Protein AF-M3F708-F1 (afdb_monomer)

Organism: NCBI:txid1193007

InterPro domains:
  IPR011468 Protein of unknown function DUF1574 [PF07611] (1-200)

Radius of gyration: 19.12 Å; Cα contacts (8 Å, |Δi|>4): 219; chains: 1; bounding box: 39×47×55 Å

pLDDT: mean 84.26, std 12.1, range [37.38, 98.06]

Secondary structure (DSSP, 8-state):
-EEE-STTGGGS-HHHHHHH-TT---EE---TT--HHHHHHHHHHHHHTT---S-EEE---GGGGBTT-SHIIIIIITTT--HHHHHHTHHHHHHHHHHHHHHHHHH-TTT----HHHHHHHHT-TTHHHHHHHHHHHHHHHHHTTTPPPPSSTT-----HHHHHHHH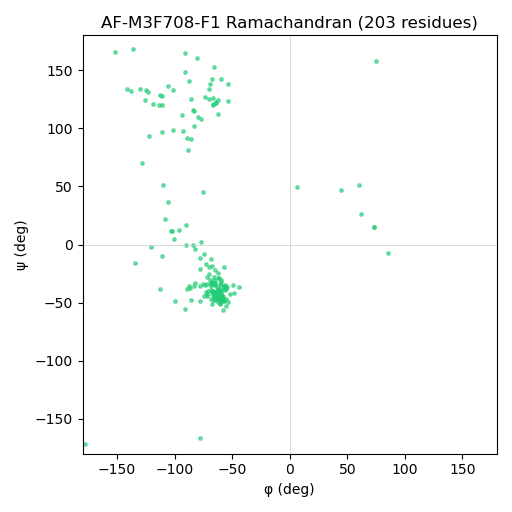HHHHHHHSTT--B-HHHHHHHHHHHHHHHHHHT----

Solvent-accessible surface area (backbone atoms only — not comparable to full-atom values): 11702 Å² total; per-residue (Å²): 60,40,37,36,23,29,55,76,49,35,74,63,44,60,70,60,50,34,73,78,38,70,93,52,67,64,31,34,66,24,40,71,58,50,38,39,59,54,54,38,53,54,52,51,51,36,49,76,70,71,50,80,70,92,40,77,46,75,66,85,55,72,67,47,35,24,55,71,47,64,44,55,62,66,48,35,53,70,72,68,71,54,72,67,62,50,62,76,40,34,76,68,59,29,70,69,50,50,52,52,35,50,44,32,72,76,65,32,46,84,82,52,56,90,46,68,70,56,54,57,50,56,78,66,44,85,56,55,66,58,53,52,49,53,51,52,50,51,54,49,42,28,66,76,46,41,39,37,49,84,49,91,72,61,93,73,77,85,80,54,65,68,58,53,49,52,51,48,53,51,50,48,66,61,54,56,80,62,56,37,82,22,68,52,33,52,51,32,41,50,51,42,52,48,60,55,30,63,72,69,72,51,78,89,127

Foldseek 3Di:
DEEEEALVLLVPALVNVCVVVVVDDYAYQYYHLDFLLLVLQVVVVCVVVVHDDPDYHYDDDLLNFFPPRCRCLPPPLLPRDDPVSCVVCVPLCDDVSSVSSCCCVPPVCVNCVPDVVVVVCVVVPPCPVVVVVVVVVQVVCCVVRNRRGNNPPPPDDDPDPVVVVVVVVVVCVPRPPNGDGHVSRVVSNVVVVVSVCVVVVHDDD

Structure (mmCIF, N/CA/C/O backbone):
data_AF-M3F708-F1
#
_entry.id   AF-M3F708-F1
#
loop_
_atom_site.group_PDB
_atom_site.id
_atom_site.type_symbol
_atom_site.label_atom_id
_atom_site.label_alt_id
_atom_site.label_comp_id
_atom_site.label_asym_id
_atom_site.label_entity_id
_atom_site.label_seq_id
_atom_site.pdbx_PDB_ins_code
_atom_site.Cartn_x
_atom_site.Cartn_y
_atom_site.Cartn_z
_atom_site.occupancy
_atom_site.B_iso_or_equiv
_atom_site.auth_seq_id
_atom_site.auth_comp_id
_atom_site.auth_asym_id
_atom_site.auth_atom_id
_atom_site.pdbx_PDB_model_num
ATOM 1 N N . MET A 1 1 ? -12.207 -5.455 12.591 1.00 92.69 1 MET A N 1
ATOM 2 C CA . MET A 1 1 ? -11.122 -6.135 11.845 1.00 92.69 1 MET A CA 1
ATOM 3 C C . MET A 1 1 ? -10.694 -5.286 10.660 1.00 92.69 1 MET A C 1
ATOM 5 O O . MET A 1 1 ? -11.551 -4.840 9.905 1.00 92.69 1 MET A O 1
ATOM 9 N N . ILE A 1 2 ? -9.390 -5.080 10.482 1.00 94.44 2 ILE A N 1
ATOM 10 C CA . ILE A 1 2 ? -8.818 -4.444 9.288 1.00 94.44 2 ILE A CA 1
ATOM 11 C C . ILE A 1 2 ? -8.007 -5.480 8.513 1.00 94.44 2 ILE A C 1
ATOM 13 O O . ILE A 1 2 ? -7.126 -6.119 9.086 1.00 94.44 2 ILE A O 1
ATOM 17 N N . LEU A 1 3 ? -8.272 -5.617 7.216 1.00 94.44 3 LEU A N 1
ATOM 18 C CA . LEU A 1 3 ? -7.457 -6.407 6.298 1.00 94.44 3 LEU A CA 1
ATOM 19 C C . LEU A 1 3 ? -6.645 -5.476 5.404 1.00 94.44 3 LEU A C 1
ATOM 21 O O . LEU A 1 3 ? -7.167 -4.491 4.883 1.00 94.44 3 LEU A O 1
ATOM 25 N N . MET A 1 4 ? -5.373 -5.797 5.211 1.00 94.19 4 MET A N 1
ATOM 26 C CA . MET A 1 4 ? -4.480 -5.093 4.304 1.00 94.19 4 MET A CA 1
ATOM 27 C C . MET A 1 4 ? -3.631 -6.092 3.536 1.00 94.19 4 MET A C 1
ATOM 29 O O . MET A 1 4 ? -3.005 -6.982 4.107 1.00 94.19 4 MET A O 1
ATOM 33 N N . GLY A 1 5 ? -3.563 -5.912 2.229 1.00 92.00 5 GLY A N 1
ATOM 34 C CA . GLY A 1 5 ? -2.781 -6.769 1.366 1.00 92.00 5 GLY A CA 1
ATOM 35 C C . GLY A 1 5 ? -2.834 -6.329 -0.080 1.00 92.00 5 GLY A C 1
ATOM 36 O O . GLY A 1 5 ? -3.349 -5.261 -0.416 1.00 92.00 5 GLY A O 1
ATOM 37 N N . SER A 1 6 ? -2.273 -7.183 -0.922 1.00 88.75 6 SER A N 1
ATOM 38 C CA . SER A 1 6 ? -2.204 -7.011 -2.361 1.00 88.75 6 SER A CA 1
ATOM 39 C C . SER A 1 6 ? -3.543 -7.352 -3.031 1.00 88.75 6 SER A C 1
ATOM 41 O O . SER A 1 6 ? -4.567 -7.578 -2.382 1.00 88.75 6 SER A O 1
ATOM 43 N N . SER A 1 7 ? -3.531 -7.496 -4.360 1.00 85.00 7 SER A N 1
ATOM 44 C CA . SER A 1 7 ? -4.685 -7.983 -5.119 1.00 85.00 7 SER A CA 1
ATOM 45 C C . SER A 1 7 ? -5.177 -9.363 -4.669 1.00 85.00 7 SER A C 1
ATOM 47 O O . SER A 1 7 ? -6.318 -9.706 -4.951 1.00 85.00 7 SER A O 1
ATOM 49 N N . ARG A 1 8 ? -4.358 -10.161 -3.968 1.00 82.75 8 ARG A N 1
ATOM 50 C CA . ARG A 1 8 ? -4.788 -11.461 -3.425 1.00 82.75 8 ARG A CA 1
ATOM 51 C C . ARG A 1 8 ? -5.803 -11.316 -2.299 1.00 82.75 8 ARG A C 1
ATOM 53 O O . ARG A 1 8 ? -6.713 -12.128 -2.196 1.00 82.75 8 ARG A O 1
ATOM 60 N N . MET A 1 9 ? -5.689 -10.262 -1.498 1.00 87.12 9 MET A N 1
ATOM 61 C CA . MET A 1 9 ? -6.641 -10.006 -0.422 1.00 87.12 9 MET A CA 1
ATOM 62 C C . MET A 1 9 ? -7.963 -9.401 -0.918 1.00 87.12 9 MET A C 1
ATOM 64 O O . MET A 1 9 ? -8.940 -9.389 -0.174 1.00 87.12 9 MET A O 1
ATOM 68 N N . LEU A 1 10 ? -8.031 -8.955 -2.179 1.00 85.38 10 LEU A N 1
ATOM 69 C CA . LEU A 1 10 ? -9.268 -8.457 -2.798 1.00 85.38 10 LEU A CA 1
ATOM 70 C C . LEU A 1 10 ? -10.272 -9.570 -3.129 1.00 85.38 10 LEU A C 1
ATOM 72 O O . LEU A 1 10 ? -11.444 -9.282 -3.347 1.00 85.38 10 LEU A O 1
ATOM 76 N N . TYR A 1 11 ? -9.843 -10.837 -3.157 1.00 81.62 11 TYR A N 1
ATOM 77 C CA . TYR A 1 11 ? -10.769 -11.963 -3.323 1.00 81.62 11 TYR A CA 1
ATOM 78 C C . TYR A 1 11 ? -11.648 -12.192 -2.087 1.00 81.62 11 TYR A C 1
ATOM 80 O O . TYR A 1 11 ? -12.696 -12.817 -2.204 1.00 81.62 11 TYR A O 1
ATOM 88 N N . PHE A 1 12 ? -11.250 -11.676 -0.920 1.00 85.00 12 PHE A N 1
ATOM 89 C CA . PHE A 1 12 ? -12.064 -11.728 0.290 1.00 85.00 12 PHE A CA 1
ATOM 90 C C . PHE A 1 12 ? -13.025 -10.540 0.306 1.00 85.00 12 PHE A C 1
ATOM 92 O O . PHE A 1 12 ? -12.689 -9.448 0.781 1.00 85.00 12 PHE A O 1
ATOM 99 N N . GLN A 1 13 ? -14.212 -10.751 -0.262 1.00 83.69 13 GLN A N 1
ATOM 100 C CA . GLN A 1 13 ? -15.276 -9.752 -0.267 1.00 83.69 13 GLN A CA 1
ATOM 101 C C . GLN A 1 13 ? -15.795 -9.534 1.153 1.00 83.69 13 GLN A C 1
ATOM 103 O O . GLN A 1 13 ? -15.919 -10.475 1.940 1.00 83.69 13 GLN A O 1
ATOM 108 N N . ASN A 1 14 ? -16.115 -8.286 1.493 1.00 86.19 14 ASN A N 1
ATOM 109 C CA . ASN A 1 14 ? -16.604 -7.974 2.834 1.00 86.19 14 ASN A CA 1
ATOM 110 C C . ASN A 1 14 ? -17.951 -8.641 3.123 1.00 86.19 14 ASN A C 1
ATOM 112 O O . ASN A 1 14 ? -18.176 -9.029 4.264 1.00 86.19 14 ASN A O 1
ATOM 116 N N . SER A 1 15 ? -18.812 -8.823 2.116 1.00 85.94 15 SER A N 1
ATOM 117 C CA . SER A 1 15 ? -20.068 -9.572 2.247 1.00 85.94 15 SER A CA 1
ATOM 118 C C . SER A 1 15 ? -19.837 -11.008 2.709 1.00 85.94 15 SER A C 1
ATOM 120 O O . SER A 1 15 ? -20.511 -11.480 3.622 1.00 85.94 15 SER A O 1
ATOM 122 N N . ASP A 1 16 ? -18.849 -11.682 2.121 1.00 87.31 16 ASP A N 1
ATOM 123 C CA . ASP A 1 16 ? -18.517 -13.063 2.463 1.00 87.31 16 ASP A CA 1
ATOM 124 C C . ASP A 1 16 ? -17.935 -13.121 3.874 1.00 87.31 16 ASP A C 1
ATOM 126 O O . ASP A 1 16 ? -18.377 -13.910 4.705 1.00 87.31 16 ASP A O 1
ATOM 130 N N . LEU A 1 17 ? -16.994 -12.226 4.187 1.00 88.44 17 LEU A N 1
ATOM 131 C CA . LEU A 1 17 ? -16.401 -12.139 5.520 1.00 88.44 17 LEU A CA 1
ATOM 132 C C . LEU A 1 17 ? -17.446 -11.833 6.602 1.00 88.44 17 LEU A C 1
ATOM 134 O O . LEU A 1 17 ? -17.389 -12.433 7.669 1.00 88.44 17 LEU A O 1
ATOM 138 N N . GLN A 1 18 ? -18.415 -10.955 6.333 1.00 88.94 18 GLN A N 1
ATOM 139 C CA . GLN A 1 18 ? -19.515 -10.655 7.256 1.00 88.94 18 GLN A CA 1
ATOM 140 C C . GLN A 1 18 ? -20.463 -11.845 7.429 1.00 88.94 18 GLN A C 1
ATOM 142 O O . GLN A 1 18 ? -20.975 -12.051 8.523 1.00 88.94 18 GLN A O 1
ATOM 147 N N . ALA A 1 19 ? -20.670 -12.669 6.398 1.00 90.38 19 ALA A N 1
ATOM 148 C CA . ALA A 1 19 ? -21.450 -13.896 6.543 1.00 90.38 19 ALA A CA 1
ATOM 149 C C . ALA A 1 19 ? -20.774 -14.903 7.495 1.00 90.38 19 ALA A C 1
ATOM 151 O O . ALA A 1 19 ? -21.463 -15.595 8.243 1.00 90.38 19 ALA A O 1
ATOM 152 N N . PHE A 1 20 ? -19.437 -14.968 7.497 1.00 92.00 20 PHE A N 1
ATOM 153 C CA . PHE A 1 20 ? -18.667 -15.820 8.415 1.00 92.00 20 PHE A CA 1
ATOM 154 C C . PHE A 1 20 ? -18.461 -15.201 9.805 1.00 92.00 20 PHE A C 1
ATOM 156 O O . PHE A 1 20 ? -18.414 -15.929 10.797 1.00 92.00 20 PHE A O 1
ATOM 163 N N . TYR A 1 21 ? -18.342 -13.876 9.886 1.00 91.62 21 TYR A N 1
ATOM 164 C CA . TYR A 1 21 ? -18.075 -13.118 11.108 1.00 91.62 21 TYR A CA 1
ATOM 165 C C . TYR A 1 21 ? -19.108 -11.985 11.275 1.00 91.62 21 TYR A C 1
ATOM 167 O O . TYR A 1 21 ? -18.757 -10.810 11.140 1.00 91.62 21 TYR A O 1
ATOM 175 N N . PRO A 1 22 ? -20.383 -12.308 11.566 1.00 92.00 22 PRO A N 1
ATOM 176 C CA . PRO A 1 22 ? -21.483 -11.335 11.537 1.00 92.00 22 PRO A CA 1
ATOM 177 C C . PRO A 1 22 ? -21.372 -10.242 12.602 1.00 92.00 22 PRO A C 1
ATOM 179 O O . PRO A 1 22 ? -21.825 -9.122 12.378 1.00 92.00 22 PRO A O 1
ATOM 182 N N . ASP A 1 23 ? -20.729 -10.542 13.730 1.00 94.12 23 ASP A N 1
ATOM 183 C CA . ASP A 1 23 ? -20.554 -9.599 14.840 1.00 94.12 23 ASP A CA 1
ATOM 184 C C . ASP A 1 23 ? -19.350 -8.661 14.652 1.00 94.12 23 ASP A C 1
ATOM 186 O O . ASP A 1 23 ? -19.063 -7.826 15.510 1.00 94.12 23 ASP A O 1
ATOM 190 N N . TRP A 1 24 ? -18.606 -8.804 13.550 1.00 92.06 24 TRP A N 1
ATOM 191 C CA . TRP A 1 24 ? -17.401 -8.025 13.297 1.00 92.06 24 TRP A CA 1
ATOM 192 C C . TRP A 1 24 ? -17.659 -6.883 12.318 1.00 92.06 24 TRP A C 1
ATOM 194 O O . TRP A 1 24 ? -18.146 -7.072 11.204 1.00 92.06 24 TRP A O 1
ATOM 204 N N . ASP A 1 25 ? -17.183 -5.692 12.677 1.00 90.38 25 ASP A N 1
ATOM 205 C CA . ASP A 1 25 ? -16.996 -4.614 11.713 1.00 90.38 25 ASP A CA 1
ATOM 206 C C . ASP A 1 25 ? -15.696 -4.822 10.934 1.00 90.38 25 ASP A C 1
ATOM 208 O O . ASP A 1 25 ? -14.588 -4.709 11.471 1.00 90.38 25 ASP A O 1
ATOM 212 N N . ILE A 1 26 ? -15.835 -5.158 9.652 1.00 92.31 26 ILE A N 1
ATOM 213 C CA . ILE A 1 26 ? -14.727 -5.553 8.780 1.00 92.31 26 ILE A CA 1
ATOM 214 C C . ILE A 1 26 ? -14.490 -4.484 7.720 1.00 92.31 26 ILE A C 1
ATOM 216 O O . ILE A 1 26 ? -15.415 -4.106 7.004 1.00 92.31 26 ILE A O 1
ATOM 220 N N . TYR A 1 27 ? -13.240 -4.038 7.606 1.00 92.38 27 TYR A N 1
ATOM 221 C CA . TYR A 1 27 ? -12.783 -3.170 6.527 1.00 92.38 27 TYR A CA 1
ATOM 222 C C . TYR A 1 27 ? -11.616 -3.834 5.808 1.00 92.38 27 TYR A C 1
ATOM 224 O O . TYR A 1 27 ? -10.651 -4.261 6.444 1.00 92.38 27 TYR A O 1
ATOM 232 N N . ASN A 1 28 ? -11.679 -3.887 4.482 1.00 92.12 28 ASN A N 1
ATOM 233 C CA . ASN A 1 28 ? -10.624 -4.458 3.656 1.00 92.12 28 ASN A CA 1
ATOM 234 C C . ASN A 1 28 ? -9.946 -3.335 2.872 1.00 92.12 28 ASN A C 1
ATOM 236 O O . ASN A 1 28 ? -10.441 -2.923 1.836 1.00 92.12 28 ASN A O 1
ATOM 240 N N . LEU A 1 29 ? -8.818 -2.839 3.375 1.00 92.38 29 LEU A N 1
ATOM 241 C CA . LEU A 1 29 ? -8.037 -1.742 2.789 1.00 92.38 29 LEU A CA 1
ATOM 242 C C . LEU A 1 29 ? -6.967 -2.240 1.803 1.00 92.38 29 LEU A C 1
ATOM 244 O O . LEU A 1 29 ? -6.009 -1.527 1.480 1.00 92.38 29 LEU A O 1
ATOM 248 N N . SER A 1 30 ? -7.100 -3.489 1.357 1.00 91.00 30 SER A N 1
ATOM 249 C CA . SER A 1 30 ? -6.203 -4.097 0.383 1.00 91.00 30 SER A CA 1
ATOM 250 C C . SER A 1 30 ? -6.308 -3.401 -0.966 1.00 91.00 30 SER A C 1
ATOM 252 O O . SER A 1 30 ? -7.334 -2.828 -1.325 1.00 91.00 30 SER A O 1
ATOM 254 N N . SER A 1 31 ? -5.227 -3.442 -1.733 1.00 86.56 31 SER A N 1
ATOM 255 C CA . SER A 1 31 ? -5.185 -2.844 -3.062 1.00 86.56 31 SER A CA 1
ATOM 256 C C . SER A 1 31 ? -4.196 -3.586 -3.946 1.00 86.56 31 SER A C 1
ATOM 258 O O . SER A 1 31 ? -3.377 -4.377 -3.483 1.00 86.56 31 SER A O 1
ATOM 260 N N . ALA A 1 32 ? -4.261 -3.356 -5.252 1.00 82.81 32 ALA A N 1
ATOM 261 C CA . ALA A 1 32 ? -3.343 -3.999 -6.168 1.00 82.81 32 ALA A CA 1
ATOM 262 C C . ALA A 1 32 ? -1.898 -3.577 -5.863 1.00 82.81 32 ALA A C 1
ATOM 264 O O . ALA A 1 32 ? -1.533 -2.403 -5.928 1.00 82.81 32 ALA A O 1
ATOM 265 N N . VAL A 1 33 ? -1.055 -4.583 -5.629 1.00 81.56 33 VAL A N 1
ATOM 266 C CA . VAL A 1 33 ? 0.399 -4.431 -5.576 1.00 81.56 33 VAL A CA 1
ATOM 267 C C . VAL A 1 33 ? 0.872 -3.447 -4.482 1.00 81.56 33 VAL A C 1
ATOM 269 O O . VAL A 1 33 ? 1.635 -2.515 -4.730 1.00 81.56 33 VAL A O 1
ATOM 272 N N . THR A 1 34 ? 0.394 -3.646 -3.254 1.00 88.81 34 THR A N 1
ATOM 273 C CA . THR A 1 34 ? 0.762 -2.875 -2.053 1.00 88.81 34 THR A CA 1
ATOM 274 C C . THR A 1 34 ? 2.086 -3.313 -1.432 1.00 88.81 34 THR A C 1
ATOM 276 O O . THR A 1 34 ? 2.560 -4.418 -1.678 1.00 88.81 34 THR A O 1
ATOM 279 N N . THR A 1 35 ? 2.691 -2.453 -0.608 1.00 93.31 35 THR A N 1
ATOM 280 C CA . THR A 1 35 ? 3.937 -2.742 0.126 1.00 93.31 35 THR A CA 1
ATOM 281 C C . THR A 1 35 ? 3.844 -2.272 1.585 1.00 93.31 35 THR A C 1
ATOM 283 O O . THR A 1 35 ? 2.939 -1.501 1.906 1.00 93.31 35 THR A O 1
ATOM 286 N N . PRO A 1 36 ? 4.779 -2.649 2.478 1.00 95.81 36 PRO A N 1
ATOM 287 C CA . PRO A 1 36 ? 4.778 -2.195 3.872 1.00 95.81 36 PRO A CA 1
ATOM 288 C C . PRO A 1 36 ? 4.592 -0.685 4.077 1.00 95.81 36 PRO A C 1
ATOM 290 O O . PRO A 1 36 ? 3.802 -0.278 4.920 1.00 95.81 36 PRO A O 1
ATOM 293 N N . ALA A 1 37 ? 5.230 0.165 3.268 1.00 96.19 37 ALA A N 1
ATOM 294 C CA . ALA A 1 37 ? 5.015 1.616 3.337 1.00 96.19 37 ALA A CA 1
ATOM 295 C C . ALA A 1 37 ? 3.530 2.025 3.197 1.00 96.19 37 ALA A C 1
ATOM 297 O O . ALA A 1 37 ? 3.071 2.934 3.884 1.00 96.19 37 ALA A O 1
ATOM 298 N N . TYR A 1 38 ? 2.777 1.341 2.326 1.00 95.56 38 TYR A N 1
ATOM 299 C CA . TYR A 1 38 ? 1.337 1.549 2.149 1.00 95.56 38 TYR A CA 1
ATOM 300 C C . TYR A 1 38 ? 0.557 1.159 3.404 1.00 95.56 38 TYR A C 1
ATOM 302 O O . TYR A 1 38 ? -0.293 1.921 3.851 1.00 95.56 38 TYR A O 1
ATOM 310 N N . TYR A 1 39 ? 0.872 0.015 4.012 1.00 96.00 39 TYR A N 1
ATOM 311 C CA . TYR A 1 39 ? 0.192 -0.421 5.234 1.00 96.00 39 TYR A CA 1
ATOM 312 C C . TYR A 1 39 ? 0.433 0.553 6.386 1.00 96.00 39 TYR A C 1
ATOM 314 O O . TYR A 1 39 ? -0.517 0.936 7.064 1.00 96.00 39 TYR A O 1
ATOM 322 N N . LEU A 1 40 ? 1.677 1.016 6.566 1.00 97.06 40 LEU A N 1
ATOM 323 C CA . LEU A 1 40 ? 1.991 2.003 7.599 1.00 97.06 40 LEU A CA 1
ATOM 324 C C . LEU A 1 40 ? 1.176 3.286 7.410 1.00 97.06 40 LEU A C 1
ATOM 326 O O . LEU A 1 40 ? 0.602 3.776 8.374 1.00 97.06 40 LEU A O 1
ATOM 330 N N . TYR A 1 41 ? 1.077 3.793 6.179 1.00 96.75 41 TYR A N 1
ATOM 331 C CA . TYR A 1 41 ? 0.292 4.991 5.879 1.00 96.75 41 TYR A CA 1
ATOM 332 C C . TYR A 1 41 ? -1.158 4.884 6.367 1.00 96.75 41 TYR A C 1
ATOM 334 O O . TYR A 1 41 ? -1.642 5.765 7.077 1.00 96.75 41 TYR A O 1
ATOM 342 N N . PHE A 1 42 ? -1.837 3.779 6.045 1.00 95.31 42 PHE A N 1
ATOM 343 C CA . PHE A 1 42 ? -3.213 3.564 6.493 1.00 95.31 42 PHE A CA 1
ATOM 344 C C . PHE A 1 42 ? -3.313 3.363 8.003 1.00 95.31 42 PHE A C 1
ATOM 346 O O . PHE A 1 42 ? -4.224 3.907 8.621 1.00 95.31 42 PHE A O 1
ATOM 353 N N . LEU A 1 43 ? -2.381 2.633 8.614 1.00 95.62 43 LEU A N 1
ATOM 354 C CA . LEU A 1 43 ? -2.377 2.424 10.062 1.00 95.62 43 LEU A CA 1
ATOM 355 C C . LEU A 1 43 ? -2.196 3.727 10.843 1.00 95.62 43 LEU A C 1
ATOM 357 O O . LEU A 1 43 ? -2.892 3.940 11.836 1.00 95.62 43 LEU A O 1
ATOM 361 N N . GLU A 1 44 ? -1.317 4.618 10.386 1.00 95.31 44 GLU A N 1
ATOM 362 C CA . GLU A 1 44 ? -1.164 5.943 10.991 1.00 95.31 44 GLU A CA 1
ATOM 363 C C . GLU A 1 44 ? -2.406 6.807 10.785 1.00 95.31 44 GLU A C 1
ATOM 365 O O . GLU A 1 44 ? -2.842 7.478 11.717 1.00 95.31 44 GLU A O 1
ATOM 370 N N . GLY A 1 45 ? -3.016 6.754 9.597 1.00 94.06 45 GLY A N 1
ATOM 371 C CA . GLY A 1 45 ? -4.287 7.427 9.329 1.00 94.06 45 GLY A CA 1
ATOM 372 C C . GLY A 1 45 ? -5.403 6.963 10.269 1.00 94.06 45 GLY A C 1
ATOM 373 O O . GLY A 1 45 ? -6.089 7.791 10.866 1.00 94.06 45 GLY A O 1
ATOM 374 N N . LEU A 1 46 ? -5.542 5.647 10.460 1.00 93.25 46 LEU A N 1
ATOM 375 C CA . LEU A 1 46 ? -6.499 5.056 11.398 1.00 93.25 46 LEU A CA 1
ATOM 376 C C . LEU A 1 46 ? -6.213 5.495 12.837 1.00 93.25 46 LEU A C 1
ATOM 378 O O . LEU A 1 46 ? -7.124 5.945 13.529 1.00 93.25 46 LEU A O 1
ATOM 382 N N . ALA A 1 47 ? -4.953 5.421 13.274 1.00 91.94 47 ALA A N 1
ATOM 383 C CA . ALA A 1 47 ? -4.559 5.824 14.620 1.00 91.94 47 ALA A CA 1
ATOM 384 C C . ALA A 1 47 ? -4.834 7.314 14.883 1.00 91.94 47 ALA A C 1
ATOM 386 O O . ALA A 1 47 ? -5.418 7.652 15.910 1.00 91.94 47 ALA A O 1
ATOM 387 N N . ASN A 1 48 ? -4.489 8.192 13.938 1.00 92.06 48 ASN A N 1
ATOM 388 C CA . ASN A 1 48 ? -4.749 9.631 14.032 1.00 92.06 48 ASN A CA 1
ATOM 389 C C . ASN A 1 48 ? -6.249 9.956 14.013 1.00 92.06 48 ASN A C 1
ATOM 391 O O . ASN A 1 48 ? -6.678 10.930 14.625 1.00 92.06 48 ASN A O 1
ATOM 395 N N . GLY A 1 49 ? -7.050 9.131 13.336 1.00 91.81 49 GLY A N 1
ATOM 396 C CA . GLY A 1 49 ? -8.510 9.207 13.351 1.00 91.81 49 GLY A CA 1
ATOM 397 C C . GLY A 1 49 ? -9.159 8.650 14.621 1.00 91.81 49 GLY A C 1
ATOM 398 O O . GLY A 1 49 ? -10.383 8.607 14.693 1.00 91.81 49 GLY A O 1
ATOM 399 N N . GLY A 1 50 ? -8.375 8.192 15.605 1.00 91.00 50 GLY A N 1
ATOM 400 C CA . GLY A 1 50 ? -8.888 7.581 16.832 1.00 91.00 50 GLY A CA 1
ATOM 401 C C . GLY A 1 50 ? -9.463 6.175 16.634 1.00 91.00 50 GLY A C 1
ATOM 402 O O . GLY A 1 50 ? -10.158 5.670 17.512 1.00 91.00 50 GLY A O 1
ATOM 403 N N . VAL A 1 51 ? -9.186 5.525 15.499 1.00 90.00 51 VAL A N 1
ATOM 404 C CA . VAL A 1 51 ? -9.635 4.158 15.220 1.00 90.00 51 VAL A CA 1
ATOM 405 C C . VAL A 1 51 ? -8.637 3.170 15.816 1.00 90.00 51 VAL A C 1
ATOM 407 O O . VAL A 1 51 ? -7.439 3.201 15.511 1.00 90.00 51 VAL A O 1
ATOM 410 N N . ASN A 1 52 ? -9.138 2.260 16.652 1.00 88.69 52 ASN A N 1
ATOM 411 C CA . ASN A 1 52 ? -8.334 1.212 17.268 1.00 88.69 52 ASN A CA 1
ATOM 412 C C . ASN A 1 52 ? -8.893 -0.176 16.928 1.00 88.69 52 ASN A C 1
ATOM 414 O O . ASN A 1 52 ? -9.814 -0.631 17.598 1.00 88.69 52 ASN A O 1
ATOM 418 N N . PRO A 1 53 ? -8.394 -0.833 15.867 1.00 91.25 53 PRO A N 1
ATOM 419 C CA . PRO A 1 53 ? -8.876 -2.155 15.486 1.00 91.25 53 PRO A CA 1
ATOM 420 C C . PRO A 1 53 ? -8.480 -3.237 16.494 1.00 91.25 53 PRO A C 1
ATOM 422 O O . PRO A 1 53 ? -7.314 -3.310 16.869 1.00 91.25 53 PRO A O 1
ATOM 425 N N . ASP A 1 54 ? -9.402 -4.146 16.816 1.00 91.31 54 ASP A N 1
ATOM 426 C CA . ASP A 1 54 ? -9.114 -5.319 17.663 1.00 91.31 54 ASP A CA 1
ATOM 427 C C . ASP A 1 54 ? -8.252 -6.373 16.955 1.00 91.31 54 ASP A C 1
ATOM 429 O O . ASP A 1 54 ? -7.517 -7.131 17.582 1.00 91.31 54 ASP A O 1
ATOM 433 N N . LEU A 1 55 ? -8.354 -6.435 15.624 1.00 92.19 55 LEU A N 1
ATOM 434 C CA . LEU A 1 55 ? -7.587 -7.354 14.790 1.00 92.19 55 LEU A CA 1
ATOM 435 C C . LEU A 1 55 ? -7.162 -6.676 13.497 1.00 92.19 55 LEU A C 1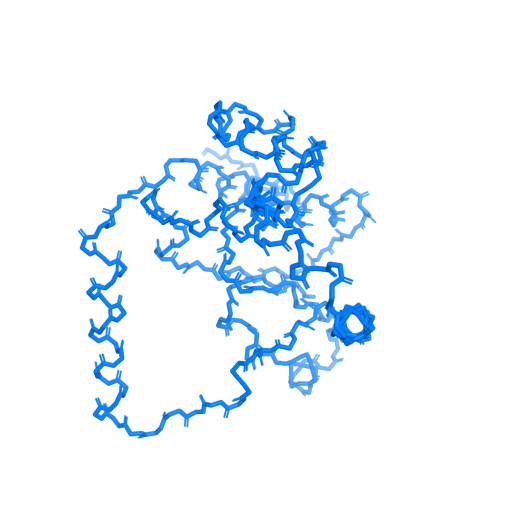
ATOM 437 O O . LEU A 1 55 ? -7.981 -6.061 12.800 1.00 92.19 55 LEU A O 1
ATOM 441 N N . ILE A 1 56 ? -5.891 -6.866 13.159 1.00 94.19 56 ILE A N 1
ATOM 442 C CA . ILE A 1 56 ? -5.276 -6.391 11.927 1.00 94.19 56 ILE A CA 1
ATOM 443 C C . ILE A 1 56 ? -4.621 -7.581 11.233 1.00 94.19 56 ILE A C 1
ATOM 445 O O . ILE A 1 56 ? -3.781 -8.264 11.813 1.00 94.19 56 ILE A O 1
ATOM 449 N N . VAL A 1 57 ? -5.007 -7.818 9.983 1.00 93.94 57 VAL A N 1
ATOM 450 C CA . VAL A 1 57 ? -4.462 -8.876 9.130 1.00 93.94 57 VAL A CA 1
ATOM 451 C C . VAL A 1 57 ? -3.665 -8.222 8.010 1.00 93.94 57 VAL A C 1
ATOM 453 O O . VAL A 1 57 ? -4.218 -7.437 7.239 1.00 93.94 57 VAL A O 1
ATOM 456 N N . ILE A 1 58 ? -2.372 -8.537 7.920 1.00 94.19 58 ILE A N 1
ATOM 457 C CA . ILE A 1 58 ? -1.463 -7.987 6.906 1.00 94.19 58 ILE A CA 1
ATOM 458 C C . ILE A 1 58 ? -0.911 -9.125 6.044 1.00 94.19 58 ILE A C 1
ATOM 460 O O . ILE A 1 58 ? -0.252 -10.030 6.554 1.00 94.19 58 ILE A O 1
ATOM 464 N N . GLU A 1 59 ? -1.145 -9.067 4.731 1.00 92.12 59 GLU A N 1
ATOM 465 C CA . GLU A 1 59 ? -0.489 -9.949 3.759 1.00 92.12 59 GLU A CA 1
ATOM 466 C C . GLU A 1 59 ? 0.972 -9.524 3.561 1.00 92.12 59 GLU A C 1
ATOM 468 O O . GLU A 1 59 ? 1.254 -8.385 3.174 1.00 92.12 59 GLU A O 1
ATOM 473 N N . SER A 1 60 ? 1.886 -10.481 3.723 1.00 88.88 60 SER A N 1
ATOM 474 C CA . SER A 1 60 ? 3.306 -10.334 3.403 1.00 88.88 60 SER A CA 1
ATOM 475 C C . SER A 1 60 ? 3.681 -11.242 2.227 1.00 88.88 60 SER A C 1
ATOM 477 O O . SER A 1 60 ? 3.536 -12.461 2.305 1.00 88.88 60 SER A O 1
ATOM 479 N N . ASP A 1 61 ? 4.159 -10.646 1.133 1.00 86.31 61 ASP A N 1
ATOM 480 C CA . ASP A 1 61 ? 4.632 -11.341 -0.077 1.00 86.31 61 ASP A CA 1
ATOM 481 C C . ASP A 1 61 ? 6.077 -10.893 -0.375 1.00 86.31 61 ASP A C 1
ATOM 483 O O . ASP A 1 61 ? 6.332 -9.683 -0.382 1.00 86.31 61 ASP A O 1
ATOM 487 N N . PRO A 1 62 ? 7.028 -11.811 -0.665 1.00 87.12 62 PRO A N 1
ATOM 488 C CA . PRO A 1 62 ? 8.385 -11.470 -1.101 1.00 87.12 62 PRO A CA 1
ATOM 489 C C . PRO A 1 62 ? 8.457 -10.358 -2.153 1.00 87.12 62 PRO A C 1
ATOM 491 O O . PRO A 1 62 ? 9.338 -9.502 -2.095 1.00 87.12 62 PRO A O 1
ATOM 494 N N . PHE A 1 63 ? 7.513 -10.295 -3.092 1.00 87.69 63 PHE A N 1
ATOM 495 C CA . PHE A 1 63 ? 7.490 -9.247 -4.108 1.00 87.69 63 PHE A CA 1
ATOM 496 C C . PHE A 1 63 ? 7.394 -7.826 -3.525 1.00 87.69 63 PHE A C 1
ATOM 498 O O . PHE A 1 63 ? 7.958 -6.886 -4.092 1.00 87.69 63 PHE A O 1
ATOM 505 N N . GLN A 1 64 ? 6.743 -7.669 -2.370 1.00 90.81 64 GLN A N 1
ATOM 506 C CA . GLN A 1 64 ? 6.609 -6.398 -1.650 1.00 90.81 64 GLN A CA 1
ATOM 507 C C . GLN A 1 64 ? 7.940 -5.930 -1.044 1.00 90.81 64 GLN A C 1
ATOM 509 O O . GLN A 1 64 ? 8.150 -4.731 -0.858 1.00 90.81 64 GLN A O 1
ATOM 514 N N . PHE A 1 65 ? 8.847 -6.870 -0.764 1.00 92.88 65 PHE A N 1
ATOM 515 C CA . PHE A 1 65 ? 10.162 -6.634 -0.165 1.00 92.88 65 PHE A CA 1
ATOM 516 C C . PHE A 1 65 ? 11.297 -6.633 -1.196 1.00 92.88 65 PHE A C 1
ATOM 518 O O . PHE A 1 65 ? 12.459 -6.481 -0.825 1.00 92.88 65 PHE A O 1
ATOM 525 N N . ASN A 1 66 ? 10.989 -6.745 -2.491 1.00 91.69 66 ASN A N 1
ATOM 526 C CA . ASN A 1 66 ? 11.990 -6.711 -3.550 1.00 91.69 66 ASN A CA 1
ATOM 527 C C . ASN A 1 66 ? 12.350 -5.265 -3.947 1.00 91.69 66 ASN A C 1
ATOM 529 O O . ASN A 1 66 ? 11.530 -4.540 -4.513 1.00 91.69 66 ASN A O 1
ATOM 533 N N . LYS A 1 67 ? 13.603 -4.851 -3.730 1.00 89.94 67 LYS A N 1
ATOM 534 C CA . LYS A 1 67 ? 14.148 -3.535 -4.114 1.00 89.94 67 LYS A CA 1
ATOM 535 C C . LYS A 1 67 ? 14.067 -3.277 -5.619 1.00 89.94 67 LYS A C 1
ATOM 537 O O . LYS A 1 67 ? 13.904 -2.132 -6.034 1.00 89.94 67 LYS A O 1
ATOM 542 N N . ASN A 1 68 ? 14.176 -4.327 -6.428 1.00 88.62 68 ASN A N 1
ATOM 543 C CA . ASN A 1 68 ? 14.152 -4.222 -7.887 1.00 88.62 68 ASN A CA 1
ATOM 544 C C . ASN A 1 68 ? 12.723 -4.156 -8.448 1.00 88.62 68 ASN A C 1
ATOM 546 O O . ASN A 1 68 ? 12.527 -3.955 -9.648 1.00 88.62 68 ASN A O 1
ATOM 550 N N . SER A 1 69 ? 11.709 -4.287 -7.590 1.00 83.94 69 SER A N 1
ATOM 551 C CA . SER A 1 69 ? 10.318 -4.150 -7.992 1.00 83.94 69 SER A CA 1
ATOM 552 C C . SER A 1 69 ? 9.985 -2.698 -8.342 1.00 83.94 69 SER A C 1
ATOM 554 O O . SER A 1 69 ? 10.130 -1.783 -7.531 1.00 83.94 69 SER A O 1
ATOM 556 N N . THR A 1 70 ? 9.465 -2.467 -9.552 1.00 81.50 70 THR A N 1
ATOM 557 C CA . THR A 1 70 ? 8.979 -1.127 -9.950 1.00 81.50 70 THR A CA 1
ATOM 558 C C . THR A 1 70 ? 7.640 -0.755 -9.310 1.00 81.50 70 THR A C 1
ATOM 560 O O . THR A 1 70 ? 7.202 0.392 -9.415 1.00 81.50 70 THR A O 1
ATOM 563 N N . THR A 1 71 ? 7.008 -1.714 -8.634 1.00 81.12 71 THR A N 1
ATOM 564 C CA . THR A 1 71 ? 5.699 -1.594 -8.000 1.00 81.12 71 THR A CA 1
ATOM 565 C C . THR A 1 71 ? 5.628 -0.441 -7.026 1.00 81.12 71 THR A C 1
ATOM 567 O O . THR A 1 71 ? 4.752 0.401 -7.169 1.00 81.12 71 THR A O 1
ATOM 570 N N . PHE A 1 72 ? 6.552 -0.366 -6.065 1.00 89.06 72 PHE A N 1
ATOM 571 C CA . PHE A 1 72 ? 6.460 0.635 -5.007 1.00 89.06 72 PHE A CA 1
ATOM 572 C C . PHE A 1 72 ? 6.365 2.054 -5.587 1.00 89.06 72 PHE A C 1
ATOM 574 O O . PHE A 1 72 ? 5.475 2.821 -5.225 1.00 89.06 72 PHE A O 1
ATOM 581 N N . LYS A 1 73 ? 7.232 2.375 -6.561 1.00 88.75 73 LYS A N 1
ATOM 582 C CA . LYS A 1 73 ? 7.235 3.680 -7.240 1.00 88.75 73 LYS A CA 1
ATOM 583 C C . LYS A 1 73 ? 5.953 3.916 -8.052 1.00 88.75 73 LYS A C 1
ATOM 585 O O . LYS A 1 73 ? 5.415 5.019 -8.033 1.00 88.75 73 LYS A O 1
ATOM 590 N N . LYS A 1 74 ? 5.471 2.918 -8.797 1.00 84.50 74 LYS A N 1
ATOM 591 C CA . LYS A 1 74 ? 4.342 3.090 -9.733 1.00 84.50 74 LYS A CA 1
ATOM 592 C C . LYS A 1 74 ? 2.966 3.002 -9.074 1.00 84.50 74 LYS A C 1
ATOM 594 O O . LYS A 1 74 ? 2.063 3.711 -9.503 1.00 84.50 74 LYS A O 1
ATOM 599 N N . SER A 1 75 ? 2.812 2.143 -8.074 1.00 82.88 75 SER A N 1
ATOM 600 C CA . SER A 1 75 ? 1.525 1.808 -7.464 1.00 82.88 75 SER A CA 1
ATOM 601 C C . SER A 1 75 ? 1.294 2.563 -6.161 1.00 82.88 75 SER A C 1
ATOM 603 O O . SER A 1 75 ? 0.241 3.170 -6.013 1.00 82.88 75 SER A O 1
ATOM 605 N N . ASN A 1 76 ? 2.266 2.582 -5.243 1.00 90.81 76 ASN A N 1
ATOM 606 C CA . ASN A 1 76 ? 2.084 3.214 -3.929 1.00 90.81 76 ASN A CA 1
ATOM 607 C C . ASN A 1 76 ? 2.507 4.681 -3.949 1.00 90.81 76 ASN A C 1
ATOM 609 O O . ASN A 1 76 ? 1.717 5.574 -3.659 1.00 90.81 76 ASN A O 1
ATOM 613 N N . LEU A 1 77 ? 3.747 4.946 -4.359 1.00 90.25 77 LEU A N 1
ATOM 614 C CA . LEU A 1 77 ? 4.324 6.285 -4.305 1.00 90.25 77 LEU A CA 1
ATOM 615 C C . LEU A 1 77 ? 3.611 7.272 -5.233 1.00 90.25 77 LEU A C 1
ATOM 617 O O . LEU A 1 77 ? 3.492 8.440 -4.901 1.00 90.25 77 LEU A O 1
ATOM 621 N N . ALA A 1 78 ? 3.121 6.823 -6.387 1.00 85.81 78 ALA A N 1
ATOM 622 C CA . ALA A 1 78 ? 2.417 7.703 -7.315 1.00 85.81 78 ALA A CA 1
ATOM 623 C C . ALA A 1 78 ? 0.962 8.005 -6.911 1.00 85.81 78 ALA A C 1
ATOM 625 O O . ALA A 1 78 ? 0.413 8.985 -7.413 1.00 85.81 78 ALA A O 1
ATOM 626 N N . ASN A 1 79 ? 0.334 7.168 -6.069 1.00 83.94 79 ASN A N 1
ATOM 627 C CA . ASN A 1 79 ? -1.134 7.132 -5.967 1.00 83.94 79 ASN A CA 1
ATOM 628 C C . ASN A 1 79 ? -1.693 7.114 -4.541 1.00 83.94 79 ASN A C 1
ATOM 630 O O . ASN A 1 79 ? -2.895 7.306 -4.389 1.00 83.94 79 ASN A O 1
ATOM 634 N N . SER A 1 80 ? -0.887 6.820 -3.518 1.00 89.81 80 SER A N 1
ATOM 635 C CA . SER A 1 80 ? -1.417 6.508 -2.181 1.00 89.81 80 SER A CA 1
ATOM 636 C C . SER A 1 80 ? -1.083 7.543 -1.115 1.00 89.81 80 SER A C 1
ATOM 638 O O . SER A 1 80 ? -1.913 7.797 -0.254 1.00 89.81 80 SER A O 1
ATOM 640 N N . PHE A 1 81 ? 0.124 8.103 -1.137 1.00 94.56 81 PHE A N 1
ATOM 641 C CA . PHE A 1 81 ? 0.625 8.912 -0.026 1.00 94.56 81 PHE A CA 1
ATOM 642 C C . PHE A 1 81 ? 0.307 10.394 -0.195 1.00 94.56 81 PHE A C 1
ATOM 644 O O . PHE A 1 81 ? 0.305 10.905 -1.313 1.00 94.56 81 PHE A O 1
ATOM 651 N N . ASP A 1 82 ? 0.116 11.081 0.929 1.00 94.50 82 ASP A N 1
ATOM 652 C CA . ASP A 1 82 ? 0.091 12.540 0.988 1.00 94.50 82 ASP A CA 1
ATOM 653 C C . ASP A 1 82 ? 1.494 13.128 1.266 1.00 94.50 82 ASP A C 1
ATOM 655 O O . ASP A 1 82 ? 2.414 12.413 1.689 1.00 94.50 82 ASP A O 1
ATOM 659 N N . PRO A 1 83 ? 1.699 14.443 1.044 1.00 95.12 83 PRO A N 1
ATOM 660 C CA . PRO A 1 83 ? 3.000 15.069 1.264 1.00 95.12 83 PRO A CA 1
ATOM 661 C C . PRO A 1 83 ? 3.496 14.988 2.712 1.00 95.12 83 PRO A C 1
ATOM 663 O O . PRO A 1 83 ? 4.706 14.963 2.924 1.00 95.12 83 PRO A O 1
ATOM 666 N N . ILE A 1 84 ? 2.596 14.944 3.702 1.00 96.06 84 ILE A N 1
ATOM 667 C CA . ILE A 1 84 ? 2.971 14.911 5.121 1.00 96.06 84 ILE A CA 1
ATOM 668 C C . ILE A 1 84 ? 3.669 13.586 5.423 1.00 96.06 84 ILE A C 1
ATOM 670 O O . ILE A 1 84 ? 4.763 13.588 5.989 1.00 96.06 84 ILE A O 1
ATOM 674 N N . PHE A 1 85 ? 3.098 12.465 4.978 1.00 97.38 85 PHE A N 1
ATOM 675 C CA . PHE A 1 85 ? 3.707 11.146 5.140 1.00 97.38 85 PHE A CA 1
ATOM 676 C C . PHE A 1 85 ? 5.070 11.050 4.440 1.00 97.38 85 PHE A C 1
ATOM 678 O O . PHE A 1 85 ? 6.040 10.548 5.012 1.00 97.38 85 PHE A O 1
ATOM 685 N N . ILE A 1 86 ? 5.173 11.580 3.217 1.00 97.62 86 ILE A N 1
ATOM 686 C CA . ILE A 1 86 ? 6.428 11.569 2.452 1.00 97.62 86 ILE A CA 1
ATOM 687 C C . ILE A 1 86 ? 7.520 12.378 3.146 1.00 97.62 86 ILE A C 1
ATOM 689 O O . ILE A 1 86 ? 8.663 11.928 3.205 1.00 97.62 86 ILE A O 1
ATOM 693 N N . LEU A 1 87 ? 7.184 13.550 3.687 1.00 97.00 87 LEU A N 1
ATOM 694 C CA . LEU A 1 87 ? 8.137 14.372 4.430 1.00 97.00 87 LEU A CA 1
ATOM 695 C C . LEU A 1 87 ? 8.544 13.705 5.747 1.00 97.00 87 LEU A C 1
ATOM 697 O O . LEU A 1 87 ? 9.735 13.657 6.054 1.00 97.00 87 LEU A O 1
ATOM 701 N N . LYS A 1 88 ? 7.585 13.125 6.481 1.00 97.69 88 LYS A N 1
ATOM 702 C CA . LYS A 1 88 ? 7.835 12.391 7.731 1.00 97.69 88 LYS A CA 1
ATOM 703 C C . LYS A 1 88 ? 8.836 11.248 7.539 1.00 97.69 88 LYS A C 1
ATOM 705 O O . LYS A 1 88 ? 9.704 11.047 8.384 1.00 97.69 88 LYS A O 1
ATOM 710 N N . TYR A 1 89 ? 8.752 10.533 6.416 1.00 98.06 89 TYR A N 1
ATOM 711 C CA . TYR A 1 89 ? 9.613 9.387 6.103 1.00 98.06 89 TYR A CA 1
ATOM 712 C C . TYR A 1 89 ? 10.645 9.655 5.005 1.00 98.06 89 TYR A C 1
ATOM 714 O O . TYR A 1 89 ? 11.164 8.714 4.402 1.00 98.06 89 TYR A O 1
ATOM 722 N N . ALA A 1 90 ? 10.992 10.921 4.757 1.00 97.19 90 ALA A N 1
ATOM 723 C CA . ALA A 1 90 ? 11.877 11.306 3.658 1.00 97.19 90 ALA A CA 1
ATOM 724 C C . ALA A 1 90 ? 13.240 10.593 3.702 1.00 97.19 90 ALA A C 1
ATOM 726 O O . ALA A 1 90 ? 13.773 10.210 2.659 1.00 97.19 90 ALA A O 1
ATOM 727 N N . TRP A 1 91 ? 13.786 10.375 4.904 1.00 96.81 91 TRP A N 1
ATOM 728 C CA . TRP A 1 91 ? 15.057 9.673 5.088 1.00 96.81 91 TRP A CA 1
ATOM 729 C C . TRP A 1 91 ? 14.966 8.191 4.709 1.00 96.81 91 TRP A C 1
ATOM 731 O O . TRP A 1 91 ? 15.738 7.729 3.872 1.00 96.81 91 TRP A O 1
ATOM 741 N N . THR A 1 92 ? 13.977 7.472 5.251 1.00 96.69 92 THR A N 1
ATOM 742 C CA . THR A 1 92 ? 13.712 6.055 4.949 1.00 96.69 92 THR A CA 1
ATOM 743 C C . THR A 1 92 ? 13.410 5.841 3.463 1.00 96.69 92 THR A C 1
ATOM 745 O O . THR A 1 92 ? 13.899 4.895 2.849 1.00 96.69 92 THR A O 1
ATOM 748 N N . LEU A 1 93 ? 12.623 6.739 2.861 1.00 95.69 93 LEU A N 1
ATOM 749 C CA . LEU A 1 93 ? 12.290 6.703 1.435 1.00 95.69 93 LEU A CA 1
ATOM 750 C C . LEU A 1 93 ? 13.514 6.956 0.551 1.00 95.69 93 LEU A C 1
ATOM 752 O O . LEU A 1 93 ? 13.614 6.398 -0.543 1.00 95.69 93 LEU A O 1
ATOM 756 N N . GLY A 1 94 ? 14.436 7.801 1.004 1.00 95.69 94 GLY A N 1
ATOM 757 C CA . GLY A 1 94 ? 15.602 8.220 0.247 1.00 95.69 94 GLY A CA 1
ATOM 758 C C . GLY A 1 94 ? 15.280 9.233 -0.856 1.00 95.69 94 GLY A C 1
ATOM 759 O O . GLY A 1 94 ? 14.166 9.334 -1.381 1.00 95.69 94 GLY A O 1
ATOM 760 N N . LYS A 1 95 ? 16.317 9.983 -1.247 1.00 95.06 95 LYS A N 1
ATOM 761 C CA . LYS A 1 95 ? 16.234 11.124 -2.174 1.00 95.06 95 LYS A CA 1
ATOM 762 C C . LYS A 1 95 ? 15.510 10.805 -3.484 1.00 95.06 95 LYS A C 1
ATOM 764 O O . LYS A 1 95 ? 14.714 11.611 -3.953 1.00 95.06 95 LYS A O 1
ATOM 769 N N . GLU A 1 96 ? 15.776 9.647 -4.085 1.00 93.00 96 GLU A N 1
ATOM 770 C CA . GLU A 1 96 ? 15.169 9.285 -5.371 1.00 93.00 96 GLU A CA 1
ATOM 771 C C . GLU A 1 96 ? 13.647 9.155 -5.300 1.00 93.00 96 GLU A C 1
ATOM 773 O O . GLU A 1 96 ? 12.949 9.631 -6.196 1.00 93.00 96 GLU A O 1
ATOM 778 N N . ASN A 1 97 ? 13.129 8.510 -4.253 1.00 94.50 97 ASN A N 1
ATOM 779 C CA . ASN A 1 97 ? 11.693 8.305 -4.091 1.00 94.50 97 ASN A CA 1
ATOM 780 C C . ASN A 1 97 ? 11.002 9.622 -3.733 1.00 94.50 97 ASN A C 1
ATOM 782 O O . ASN A 1 97 ? 9.981 9.953 -4.329 1.00 94.50 97 ASN A O 1
ATOM 786 N N . VAL A 1 98 ? 11.592 10.417 -2.838 1.00 95.50 98 VAL A N 1
ATOM 787 C CA . VAL A 1 98 ? 11.058 11.741 -2.484 1.00 95.50 98 VAL A CA 1
ATOM 788 C C . VAL A 1 98 ? 10.990 12.652 -3.715 1.00 95.50 98 VAL A C 1
ATOM 790 O O . VAL A 1 98 ? 9.946 13.241 -3.992 1.00 95.50 98 VAL A O 1
ATOM 793 N N . ASN A 1 99 ? 12.059 12.706 -4.515 1.00 93.44 99 ASN A N 1
ATOM 794 C CA . ASN A 1 99 ? 12.077 13.490 -5.751 1.00 93.44 99 ASN A CA 1
ATOM 795 C C . ASN A 1 99 ? 11.030 13.002 -6.756 1.00 93.44 99 ASN A C 1
ATOM 797 O O . ASN A 1 99 ? 10.329 13.814 -7.356 1.00 93.44 99 ASN A O 1
ATOM 801 N N . TYR A 1 100 ? 10.907 11.684 -6.936 1.00 92.06 100 TYR A N 1
ATOM 802 C CA . TYR A 1 100 ? 9.896 11.103 -7.816 1.00 92.06 100 TYR A CA 1
ATOM 803 C C . TYR A 1 100 ? 8.473 11.458 -7.363 1.00 92.06 100 TYR A C 1
ATOM 805 O O . TYR A 1 100 ? 7.648 11.836 -8.194 1.00 92.06 100 TYR A O 1
ATOM 813 N N . TYR A 1 101 ? 8.194 11.370 -6.058 1.00 93.75 101 TYR A N 1
ATOM 814 C CA . TYR A 1 101 ? 6.901 11.741 -5.492 1.00 93.75 101 TYR A CA 1
ATOM 815 C C . TYR A 1 101 ? 6.565 13.197 -5.807 1.00 93.75 101 TYR A C 1
ATOM 817 O O . TYR A 1 101 ? 5.550 13.456 -6.443 1.00 93.75 101 TYR A O 1
ATOM 825 N N . PHE A 1 102 ? 7.435 14.143 -5.440 1.00 92.56 102 PHE A N 1
ATOM 826 C CA . PHE A 1 102 ? 7.146 15.565 -5.629 1.00 92.56 102 PHE A CA 1
ATOM 827 C C . PHE A 1 102 ? 7.113 15.981 -7.099 1.00 92.56 102 PHE A C 1
ATOM 829 O O . PHE A 1 102 ? 6.306 16.833 -7.463 1.00 92.56 102 PHE A O 1
ATOM 836 N N . ALA A 1 103 ? 7.910 15.346 -7.962 1.00 88.69 103 ALA A N 1
ATOM 837 C CA . ALA A 1 103 ? 7.794 15.548 -9.401 1.00 88.69 103 ALA A CA 1
ATOM 838 C C . ALA A 1 103 ? 6.383 15.183 -9.896 1.00 88.69 103 ALA A C 1
ATOM 840 O O . ALA A 1 103 ? 5.757 15.951 -10.625 1.00 88.69 103 ALA A O 1
ATOM 841 N N . ASN A 1 104 ? 5.842 14.045 -9.460 1.00 87.00 104 ASN A N 1
ATOM 842 C CA . ASN A 1 104 ? 4.492 13.631 -9.841 1.00 87.00 104 ASN A CA 1
ATOM 843 C C . ASN A 1 104 ? 3.400 14.448 -9.154 1.00 87.00 104 ASN A C 1
ATOM 845 O O . ASN A 1 104 ? 2.435 14.818 -9.810 1.00 87.00 104 ASN A O 1
ATOM 849 N N . PHE A 1 105 ? 3.555 14.756 -7.871 1.00 87.00 105 PHE A N 1
ATOM 850 C CA . PHE A 1 105 ? 2.572 15.503 -7.095 1.00 87.00 105 PHE A CA 1
ATOM 851 C C . PHE A 1 105 ? 2.402 16.939 -7.611 1.00 87.00 105 PHE A C 1
ATOM 853 O O . PHE A 1 105 ? 1.280 17.406 -7.762 1.00 87.00 105 PHE A O 1
ATOM 860 N N . LEU A 1 106 ? 3.505 17.629 -7.926 1.00 85.81 106 LEU A N 1
ATOM 861 C CA . LEU A 1 106 ? 3.474 19.034 -8.349 1.00 85.81 106 LEU A CA 1
ATOM 862 C C . LEU A 1 106 ? 3.252 19.205 -9.853 1.00 85.81 106 LEU A C 1
ATOM 864 O O . LEU A 1 106 ? 2.569 20.133 -10.275 1.00 85.81 106 LEU A O 1
ATOM 868 N N . PHE A 1 107 ? 3.842 18.328 -10.668 1.00 82.19 107 PHE A N 1
ATOM 869 C CA . PHE A 1 107 ? 3.881 18.511 -12.124 1.00 82.19 107 PHE A CA 1
ATOM 870 C C . PHE A 1 107 ? 3.208 17.373 -12.897 1.00 82.19 107 PHE A C 1
ATOM 872 O O . PHE A 1 107 ? 3.145 17.407 -14.127 1.00 82.19 107 PHE A O 1
ATOM 879 N N . GLY A 1 108 ? 2.709 16.341 -12.211 1.00 75.75 108 GLY A N 1
ATOM 880 C CA . GLY A 1 108 ? 2.045 15.208 -12.848 1.00 75.75 108 GLY A CA 1
ATOM 881 C C . GLY A 1 108 ? 2.949 14.419 -13.794 1.00 75.75 108 GLY A C 1
ATOM 882 O O . GLY A 1 108 ? 2.428 13.836 -14.733 1.00 75.75 108 GLY A O 1
ATOM 883 N N . VAL A 1 109 ? 4.277 14.408 -13.618 1.00 70.75 109 VAL A N 1
ATOM 884 C CA . VAL A 1 109 ? 5.248 13.928 -14.634 1.00 70.75 109 VAL A CA 1
ATOM 885 C C . VAL A 1 109 ? 5.004 12.482 -15.095 1.00 70.75 109 VAL A C 1
ATOM 887 O O . VAL A 1 109 ? 5.193 12.164 -16.271 1.00 70.75 109 VAL A O 1
ATOM 890 N N . SER A 1 110 ? 4.548 11.597 -14.207 1.00 68.00 110 SER A N 1
ATOM 891 C CA . SER A 1 110 ? 4.199 10.205 -14.525 1.00 68.00 110 SER A CA 1
ATOM 892 C C . SER A 1 110 ? 2.958 10.091 -15.415 1.00 68.00 110 SER A C 1
ATOM 894 O O . SER A 1 110 ? 2.913 9.229 -16.296 1.00 68.00 110 SER A O 1
ATOM 896 N N . TYR A 1 111 ? 1.983 10.978 -15.216 1.00 63.03 111 TYR A N 1
ATOM 897 C CA . TYR A 1 111 ? 0.709 11.020 -15.931 1.00 63.03 111 TYR A CA 1
ATOM 898 C C . TYR A 1 111 ? 0.783 11.864 -17.201 1.00 63.03 111 TYR A C 1
ATOM 900 O O . TYR A 1 111 ? 0.212 11.515 -18.231 1.00 63.03 111 TYR A O 1
ATOM 908 N N . ASN A 1 112 ? 1.504 12.974 -17.140 1.00 62.09 112 ASN A N 1
ATOM 909 C CA . ASN A 1 112 ? 1.594 14.021 -18.144 1.00 62.09 112 ASN A CA 1
ATOM 910 C C . ASN A 1 112 ? 2.977 13.995 -18.779 1.00 62.09 112 ASN A C 1
ATOM 912 O O . ASN A 1 112 ? 3.651 15.021 -18.860 1.00 62.09 112 ASN A O 1
ATOM 916 N N . LYS A 1 113 ? 3.415 12.815 -19.237 1.00 62.81 113 LYS A N 1
ATOM 917 C CA . LYS A 1 113 ? 4.640 12.745 -20.035 1.00 62.81 113 LYS A CA 1
ATOM 918 C C . LYS A 1 113 ? 4.484 13.738 -21.196 1.00 62.81 113 LYS A C 1
ATOM 920 O O . LYS A 1 113 ? 3.489 13.605 -21.919 1.00 62.81 113 LYS A O 1
ATOM 925 N N . PRO A 1 114 ? 5.398 14.712 -21.372 1.00 58.97 114 PRO A N 1
ATOM 926 C CA . PRO A 1 114 ? 5.226 15.865 -22.262 1.00 58.97 114 PRO A CA 1
ATOM 927 C C . PRO A 1 114 ? 5.400 15.490 -23.743 1.00 58.97 114 PRO A C 1
ATOM 929 O O . PRO A 1 114 ? 6.079 16.157 -24.515 1.00 58.97 114 PRO A O 1
ATOM 932 N N . TYR A 1 115 ? 4.793 14.385 -24.162 1.00 69.44 115 TYR A N 1
ATOM 933 C CA . TYR A 1 115 ? 4.693 14.002 -25.554 1.00 69.44 115 TYR A CA 1
ATOM 934 C C . TYR A 1 115 ? 3.500 14.740 -26.154 1.00 69.44 115 TYR A C 1
ATOM 936 O O . TYR A 1 115 ? 2.353 14.480 -25.789 1.00 69.44 115 TYR A O 1
ATOM 944 N N . ILE A 1 116 ? 3.769 15.634 -27.105 1.00 66.38 116 ILE A N 1
ATOM 945 C CA . ILE A 1 116 ? 2.760 16.426 -27.832 1.00 66.38 116 ILE A CA 1
ATOM 946 C C . ILE A 1 116 ? 1.627 15.536 -28.381 1.00 66.38 116 ILE A C 1
ATOM 948 O O . ILE A 1 116 ? 0.457 15.908 -28.322 1.00 66.38 116 ILE A O 1
ATOM 952 N N . GLY A 1 117 ? 1.940 14.308 -28.809 1.00 71.19 117 GLY A N 1
ATOM 953 C CA . GLY A 1 117 ? 0.939 13.330 -29.248 1.00 71.19 117 GLY A CA 1
ATOM 954 C C . GLY A 1 117 ? -0.088 12.934 -28.173 1.00 71.19 117 GLY A C 1
ATOM 955 O O . GLY A 1 117 ? -1.254 12.725 -28.500 1.00 71.19 117 GLY A O 1
ATOM 956 N N . ASN A 1 118 ? 0.295 12.881 -26.893 1.00 64.75 118 ASN A N 1
ATOM 957 C CA . ASN A 1 118 ? -0.629 12.589 -25.790 1.00 64.75 118 ASN A CA 1
ATOM 958 C C . ASN A 1 118 ? -1.522 13.789 -25.460 1.00 64.75 118 ASN A C 1
ATOM 960 O O . ASN A 1 118 ? -2.687 13.600 -25.119 1.00 64.75 118 ASN A O 1
ATOM 964 N N . VAL A 1 119 ? -1.002 15.012 -25.596 1.00 66.62 119 VAL A N 1
ATOM 965 C CA . VAL A 1 119 ? -1.784 16.247 -25.427 1.00 66.62 119 VAL A CA 1
ATOM 966 C C . VAL A 1 119 ? -2.875 16.326 -26.497 1.00 66.62 119 VAL A C 1
ATOM 968 O O . VAL A 1 119 ? -4.042 16.514 -26.167 1.00 66.62 119 VAL A O 1
ATOM 971 N N . ILE A 1 120 ? -2.526 16.071 -27.762 1.00 69.69 120 ILE A N 1
ATOM 972 C CA . ILE A 1 120 ? -3.487 16.043 -28.877 1.00 69.69 120 ILE A CA 1
ATOM 973 C C . ILE A 1 120 ? -4.531 14.935 -28.684 1.00 69.69 120 ILE A C 1
ATOM 975 O O . ILE A 1 120 ? -5.718 15.173 -28.895 1.00 69.69 120 ILE A O 1
ATOM 979 N N . LYS A 1 121 ? -4.119 13.735 -28.246 1.00 70.06 121 LYS A N 1
ATOM 980 C CA . LYS A 1 121 ? -5.055 12.641 -27.932 1.00 70.06 121 LYS A CA 1
ATOM 981 C C . LYS A 1 121 ? -6.021 13.003 -26.805 1.00 70.06 121 LYS A C 1
ATOM 983 O O . LYS A 1 121 ? -7.184 12.646 -26.895 1.00 70.06 121 LYS A O 1
ATOM 988 N N . ARG A 1 122 ? -5.564 13.719 -25.772 1.00 65.50 122 ARG A N 1
ATOM 989 C CA . ARG A 1 122 ? -6.403 14.164 -24.646 1.00 65.50 122 ARG A CA 1
ATOM 990 C C . ARG A 1 122 ? -7.393 15.254 -25.023 1.00 65.50 122 ARG A C 1
ATOM 992 O O . ARG A 1 122 ? -8.536 15.179 -24.601 1.00 65.50 122 ARG A O 1
ATOM 999 N N . LEU A 1 123 ? -6.976 16.214 -25.847 1.00 69.38 123 LEU A N 1
ATOM 1000 C CA . LEU A 1 123 ? -7.869 17.245 -26.388 1.00 69.38 123 LEU A CA 1
ATOM 1001 C C . LEU A 1 123 ? -8.985 16.655 -27.263 1.00 69.38 123 LEU A C 1
ATOM 1003 O O . LEU A 1 123 ? -10.036 17.266 -27.403 1.00 69.38 123 LEU A O 1
ATOM 1007 N N . LYS A 1 124 ? -8.757 15.468 -27.835 1.00 72.56 124 LYS A N 1
ATOM 1008 C CA . LYS A 1 124 ? -9.726 14.708 -28.637 1.00 72.56 124 LYS A CA 1
ATOM 1009 C C . LYS A 1 124 ? -10.356 13.533 -27.874 1.00 72.56 124 LYS A C 1
ATOM 1011 O O . LYS A 1 124 ? -10.926 12.648 -28.500 1.00 72.56 124 LYS A O 1
ATOM 1016 N N .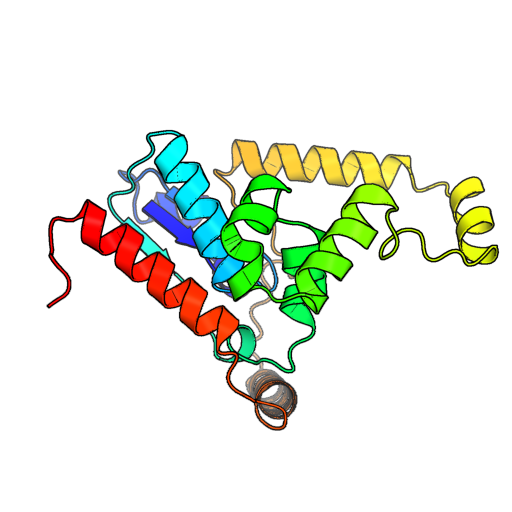 ASN A 1 125 ? -10.177 13.449 -26.555 1.00 65.19 125 ASN A N 1
ATOM 1017 C CA . ASN A 1 125 ? -10.540 12.252 -25.802 1.00 65.19 125 ASN A CA 1
ATOM 1018 C C . ASN A 1 125 ? -12.029 12.243 -25.446 1.00 65.19 125 ASN A C 1
ATOM 1020 O O . ASN A 1 125 ? -12.443 12.869 -24.475 1.00 65.19 125 ASN A O 1
ATOM 1024 N N . GLU A 1 126 ? -12.802 11.468 -26.198 1.00 63.50 126 GLU A N 1
ATOM 1025 C CA . GLU A 1 126 ? -14.241 11.248 -25.987 1.00 63.50 126 GLU A CA 1
ATOM 1026 C C . GLU A 1 126 ? -14.545 10.443 -24.706 1.00 63.50 126 GLU A C 1
ATOM 1028 O O . GLU A 1 126 ? -15.671 10.430 -24.226 1.00 63.50 126 GLU A O 1
ATOM 1033 N N . ASN A 1 127 ? -13.531 9.821 -24.088 1.00 67.50 127 ASN A N 1
ATOM 1034 C CA . ASN A 1 127 ? -13.697 8.955 -22.915 1.00 67.50 127 ASN A CA 1
ATOM 1035 C C . ASN A 1 127 ? -13.449 9.665 -21.571 1.00 67.50 127 ASN A C 1
ATOM 1037 O O . ASN A 1 127 ? -13.294 8.996 -20.547 1.00 67.50 127 ASN A O 1
ATOM 1041 N N . PHE A 1 128 ? -13.360 11.000 -21.545 1.00 70.88 128 PHE A N 1
ATOM 1042 C CA . PHE A 1 128 ? -13.185 11.747 -20.292 1.00 70.88 128 PHE A CA 1
ATOM 1043 C C . PHE A 1 128 ? -14.342 11.493 -19.315 1.00 70.88 128 PHE A C 1
ATOM 1045 O O . PHE A 1 128 ? -14.107 11.203 -18.143 1.00 70.88 128 PHE A O 1
ATOM 1052 N N . GLU A 1 129 ? -15.576 11.512 -19.822 1.00 74.31 129 GLU A N 1
ATOM 1053 C CA . GLU A 1 129 ? -16.782 11.251 -19.030 1.00 74.31 129 GLU A CA 1
ATOM 1054 C C . GLU A 1 129 ? -16.794 9.831 -18.454 1.00 74.31 129 GLU A C 1
ATOM 1056 O O . GLU A 1 129 ? -17.146 9.635 -17.294 1.00 74.31 129 GLU A O 1
ATOM 1061 N N . ILE A 1 130 ? -16.315 8.846 -19.223 1.00 76.31 130 ILE A N 1
ATOM 1062 C CA . ILE A 1 130 ? -16.164 7.460 -18.757 1.00 76.31 130 ILE A CA 1
ATOM 1063 C C . ILE A 1 130 ? -15.131 7.385 -17.624 1.00 76.31 130 ILE A C 1
ATOM 1065 O O . ILE A 1 130 ? -15.346 6.687 -16.635 1.00 76.31 130 ILE A O 1
ATOM 1069 N N . GLY A 1 131 ? -14.018 8.115 -17.738 1.00 75.38 131 GLY A N 1
ATOM 1070 C CA . GLY A 1 131 ? -12.989 8.172 -16.699 1.00 75.38 131 GLY A CA 1
ATOM 1071 C C . GLY A 1 131 ? -13.497 8.758 -15.378 1.00 75.38 131 GLY A C 1
ATOM 1072 O O . GLY A 1 131 ? -13.254 8.176 -14.319 1.00 75.38 131 GLY A O 1
ATOM 1073 N N . GLU A 1 132 ? -14.232 9.872 -15.429 1.00 77.69 132 GLU A N 1
ATOM 1074 C CA . GLU A 1 132 ? -14.853 10.457 -14.232 1.00 77.69 132 GLU A CA 1
ATOM 1075 C C . GLU A 1 132 ? -15.946 9.545 -13.659 1.00 77.69 132 GLU A C 1
ATOM 1077 O O . GLU A 1 132 ? -15.963 9.317 -12.451 1.00 77.69 132 GLU A O 1
ATOM 1082 N N . LEU A 1 133 ? -16.777 8.921 -14.501 1.00 80.19 133 LEU A N 1
ATOM 1083 C CA . LEU A 1 133 ? -17.776 7.951 -14.047 1.00 80.19 133 LEU A CA 1
ATOM 1084 C C . LEU A 1 133 ? -17.131 6.781 -13.286 1.00 80.19 133 LEU A C 1
ATOM 1086 O O . LEU A 1 133 ? -17.558 6.461 -12.176 1.00 80.19 133 LEU A O 1
ATOM 1090 N N . LEU A 1 134 ? -16.073 6.175 -13.836 1.00 79.25 134 LEU A N 1
ATOM 1091 C CA . LEU A 1 134 ? -15.344 5.077 -13.188 1.00 79.25 134 LEU A CA 1
ATOM 1092 C C . LEU A 1 134 ? -14.760 5.493 -11.835 1.00 79.25 134 LEU A C 1
ATOM 1094 O O . LEU A 1 134 ? -14.813 4.727 -10.871 1.00 79.25 134 LEU A O 1
ATOM 1098 N N . LYS A 1 135 ? -14.233 6.715 -11.736 1.00 80.38 135 LYS A N 1
ATOM 1099 C CA . LYS A 1 135 ? -13.733 7.276 -10.478 1.00 80.38 135 LYS A CA 1
ATOM 1100 C C . LYS A 1 135 ? -14.859 7.455 -9.461 1.00 80.38 135 LYS A C 1
ATOM 1102 O O . LYS A 1 135 ? -14.705 7.026 -8.318 1.00 80.38 135 LYS A O 1
ATOM 1107 N N . THR A 1 136 ? -15.992 8.039 -9.855 1.00 83.12 136 THR A N 1
ATOM 1108 C CA . THR A 1 136 ? -17.157 8.208 -8.974 1.00 83.12 136 THR A CA 1
ATOM 1109 C C . THR A 1 136 ? -17.679 6.864 -8.480 1.00 83.12 136 THR A C 1
ATOM 1111 O O . THR A 1 136 ? -17.899 6.707 -7.280 1.00 83.12 136 THR A O 1
ATOM 1114 N N . MET A 1 137 ? -17.813 5.880 -9.374 1.00 81.06 137 MET A N 1
ATOM 1115 C CA . MET A 1 137 ? -18.231 4.524 -9.015 1.00 81.06 137 MET A CA 1
ATOM 1116 C C . MET A 1 137 ? -17.250 3.876 -8.039 1.00 81.06 137 MET A C 1
ATOM 1118 O O . MET A 1 137 ? -17.675 3.342 -7.023 1.00 81.06 137 MET A O 1
ATOM 1122 N N . THR A 1 138 ? -15.943 3.999 -8.287 1.00 80.38 138 THR A N 1
ATOM 1123 C CA . THR A 1 138 ? -14.908 3.461 -7.392 1.00 80.38 138 THR A CA 1
ATOM 1124 C C . THR A 1 138 ? -15.014 4.075 -5.996 1.00 80.38 138 THR A C 1
ATOM 1126 O O . THR A 1 138 ? -15.024 3.352 -5.005 1.00 80.38 138 THR A O 1
ATOM 1129 N N . ILE A 1 139 ? -15.148 5.403 -5.894 1.00 83.56 139 ILE A N 1
ATOM 1130 C CA . ILE A 1 139 ? -15.304 6.090 -4.601 1.00 83.56 139 ILE A CA 1
ATOM 1131 C C . ILE A 1 139 ? -16.586 5.643 -3.894 1.00 83.56 139 ILE A C 1
ATOM 1133 O O . ILE A 1 139 ? -16.570 5.442 -2.680 1.00 83.56 139 ILE A O 1
ATOM 1137 N N . ALA A 1 140 ? -17.691 5.502 -4.631 1.00 83.69 140 ALA A N 1
ATOM 1138 C CA . ALA A 1 140 ? -18.949 5.027 -4.073 1.00 83.69 140 ALA A CA 1
ATOM 1139 C C . ALA A 1 140 ? -18.789 3.612 -3.505 1.00 83.69 140 ALA A C 1
ATOM 1141 O O . ALA A 1 140 ? -19.086 3.415 -2.330 1.00 83.69 140 ALA A O 1
ATOM 1142 N N . THR A 1 141 ? -18.226 2.678 -4.279 1.00 81.69 141 THR A N 1
ATOM 1143 C CA . THR A 1 141 ? -17.976 1.302 -3.836 1.00 81.69 141 THR A CA 1
ATOM 1144 C C . THR A 1 141 ? -17.080 1.254 -2.606 1.00 81.69 141 THR A C 1
ATOM 1146 O O . THR A 1 141 ? -17.440 0.610 -1.629 1.00 81.69 141 THR A O 1
ATOM 1149 N N . LEU A 1 142 ? -15.964 1.990 -2.593 1.00 83.69 142 LEU A N 1
ATOM 1150 C CA . LEU A 1 142 ? -15.064 2.023 -1.436 1.00 83.69 142 LEU A CA 1
ATOM 1151 C C . LEU A 1 142 ? -15.767 2.525 -0.165 1.00 83.69 142 LEU A C 1
ATOM 1153 O O . LEU A 1 142 ? -15.471 2.050 0.928 1.00 83.69 142 LEU A O 1
ATOM 1157 N N . LYS A 1 143 ? -16.704 3.473 -0.288 1.00 83.88 143 LYS A N 1
ATOM 1158 C CA . LYS A 1 143 ? -17.489 3.969 0.853 1.00 83.88 143 LYS A CA 1
ATOM 1159 C C . LYS A 1 143 ? -18.552 2.973 1.303 1.00 83.88 143 LYS A C 1
ATOM 1161 O O . LYS A 1 143 ? -18.717 2.778 2.503 1.00 83.88 143 LYS A O 1
ATOM 1166 N N . THR A 1 144 ? -19.285 2.377 0.366 1.00 84.62 144 THR A N 1
ATOM 1167 C CA . THR A 1 144 ? -20.381 1.453 0.686 1.00 84.62 144 THR A CA 1
ATOM 1168 C C . THR A 1 144 ? -19.869 0.109 1.181 1.00 84.62 144 THR A C 1
ATOM 1170 O O . THR A 1 144 ? -20.475 -0.481 2.066 1.00 84.62 144 THR A O 1
ATOM 1173 N N . ASP A 1 145 ? -18.741 -0.353 0.644 1.00 84.44 145 ASP A N 1
ATOM 1174 C CA . ASP A 1 145 ? -18.183 -1.676 0.904 1.00 84.44 145 ASP A CA 1
ATOM 1175 C C . ASP A 1 145 ? -16.961 -1.619 1.829 1.00 84.44 145 ASP A C 1
ATOM 1177 O O . ASP A 1 145 ? -15.992 -2.349 1.650 1.00 84.44 145 ASP A O 1
ATOM 1181 N N . LY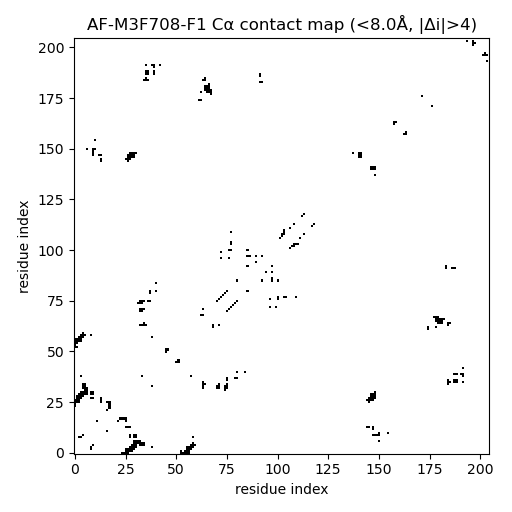S A 1 146 ? -16.975 -0.706 2.813 1.00 86.38 146 LYS A N 1
ATOM 1182 C CA . LYS A 1 146 ? -15.976 -0.607 3.899 1.00 86.38 146 LYS A CA 1
ATOM 1183 C C . LYS A 1 146 ? -14.518 -0.750 3.403 1.00 86.38 146 LYS A C 1
ATOM 1185 O O . LYS A 1 146 ? -13.713 -1.496 3.961 1.00 86.38 146 LYS A O 1
ATOM 1190 N N . GLY A 1 147 ? -14.180 -0.036 2.329 1.00 77.44 147 GLY A N 1
ATOM 1191 C CA . GLY A 1 147 ? -12.839 0.029 1.740 1.00 77.44 147 GLY A CA 1
ATOM 1192 C C . GLY A 1 147 ? -12.481 -1.069 0.735 1.00 77.44 147 GLY A C 1
ATOM 1193 O O . GLY A 1 147 ? -11.443 -0.939 0.089 1.00 77.44 147 GLY A O 1
ATOM 1194 N N . ASN A 1 148 ? -13.314 -2.100 0.555 1.00 81.94 148 ASN A N 1
ATOM 1195 C CA . ASN A 1 148 ? -13.031 -3.194 -0.373 1.00 81.94 148 ASN A CA 1
ATOM 1196 C C . ASN A 1 148 ? -13.038 -2.686 -1.823 1.00 81.94 148 ASN A C 1
ATOM 1198 O O . ASN A 1 148 ? -14.025 -2.129 -2.310 1.00 81.94 148 ASN A O 1
ATOM 1202 N N . ALA A 1 149 ? -11.907 -2.840 -2.509 1.00 74.00 149 ALA A N 1
ATOM 1203 C CA . ALA A 1 149 ? -11.787 -2.492 -3.916 1.00 74.00 149 ALA A CA 1
ATOM 1204 C C . ALA A 1 149 ? -12.197 -3.676 -4.801 1.00 74.00 149 ALA A C 1
ATOM 1206 O O . ALA A 1 149 ? -11.819 -4.819 -4.555 1.00 74.00 149 ALA A O 1
ATOM 1207 N N . ILE A 1 150 ? -12.896 -3.395 -5.903 1.00 69.06 150 ILE A N 1
ATOM 1208 C CA . ILE A 1 150 ? -13.260 -4.430 -6.876 1.00 69.06 150 ILE A CA 1
ATOM 1209 C C . ILE A 1 150 ? -11.981 -5.003 -7.498 1.00 69.06 150 ILE A C 1
ATOM 1211 O O . ILE A 1 150 ? -11.200 -4.270 -8.110 1.00 69.06 150 ILE A O 1
ATOM 1215 N N . SER A 1 151 ? -11.782 -6.320 -7.388 1.00 61.59 151 SER A N 1
ATOM 1216 C CA . SER A 1 151 ? -10.739 -7.001 -8.157 1.00 61.59 151 SER A CA 1
ATOM 1217 C C . SER A 1 151 ? -11.057 -6.894 -9.656 1.00 61.59 151 SER A C 1
ATOM 1219 O O . SER A 1 151 ? -12.108 -7.377 -10.086 1.00 61.59 151 SER A O 1
ATOM 1221 N N . PRO A 1 152 ? -10.166 -6.322 -10.489 1.00 53.03 152 PRO A N 1
ATOM 1222 C CA . PRO A 1 152 ? -10.375 -6.272 -11.936 1.00 53.03 152 PRO A CA 1
ATOM 1223 C C . PRO A 1 152 ? -10.319 -7.664 -12.585 1.00 53.03 152 PRO A C 1
ATOM 1225 O O . PRO A 1 152 ? -10.836 -7.858 -13.683 1.00 53.03 152 PRO A O 1
ATOM 1228 N N . ALA A 1 153 ? -9.730 -8.647 -11.899 1.00 54.06 153 ALA A N 1
ATOM 1229 C CA . ALA A 1 153 ? -9.872 -10.058 -12.219 1.00 54.06 153 ALA A CA 1
ATOM 1230 C C . ALA A 1 153 ? -11.100 -10.588 -11.464 1.00 54.06 153 ALA A C 1
ATOM 1232 O O . ALA A 1 153 ? -10.977 -11.117 -10.358 1.00 54.06 153 ALA A O 1
ATOM 1233 N N . GLY A 1 154 ? -12.299 -10.368 -12.008 1.00 50.62 154 GLY A N 1
ATOM 1234 C CA . GLY A 1 154 ? -13.529 -10.913 -11.424 1.00 50.62 154 GLY A CA 1
ATOM 1235 C C . GLY A 1 154 ? -13.409 -12.427 -11.232 1.00 50.62 154 GLY A C 1
ATOM 1236 O O . GLY A 1 154 ? -12.844 -13.064 -12.109 1.00 50.62 154 GLY A O 1
ATOM 1237 N N . ALA A 1 155 ? -13.886 -12.952 -10.093 1.00 51.19 155 ALA A N 1
ATOM 1238 C CA . ALA A 1 155 ? -13.979 -14.359 -9.646 1.00 51.19 155 ALA A CA 1
ATOM 1239 C C . ALA A 1 155 ? -13.323 -15.456 -10.528 1.00 51.19 155 ALA A C 1
ATOM 1241 O O . ALA A 1 155 ? -13.944 -16.471 -10.847 1.00 51.19 155 ALA A O 1
ATOM 1242 N N . TYR A 1 156 ? -12.064 -15.274 -10.933 1.00 53.06 156 TYR A N 1
ATOM 1243 C CA . TYR A 1 156 ? -11.378 -16.190 -11.833 1.00 53.06 156 TYR A CA 1
ATOM 1244 C C . TYR A 1 156 ? -10.711 -17.255 -10.980 1.00 53.06 156 TYR A C 1
ATOM 1246 O O . TYR A 1 156 ? -9.593 -17.086 -10.496 1.00 53.06 156 TYR A O 1
ATOM 1254 N N . VAL A 1 157 ? -11.426 -18.352 -10.757 1.00 61.66 157 VAL A N 1
ATOM 1255 C CA . VAL A 1 157 ? -10.841 -19.553 -10.167 1.00 61.66 157 VAL A CA 1
ATOM 1256 C C . VAL A 1 157 ? -10.378 -20.438 -11.318 1.00 61.66 157 VAL A C 1
ATOM 1258 O O . VAL A 1 157 ? -11.1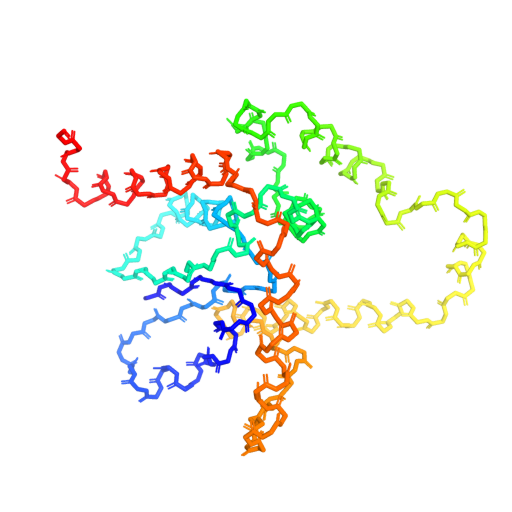82 -21.143 -11.927 1.00 61.66 157 VAL A O 1
ATOM 1261 N N . GLU A 1 158 ? -9.085 -20.374 -11.640 1.00 71.94 158 GLU A N 1
ATOM 1262 C CA . GLU A 1 158 ? -8.468 -21.321 -12.571 1.00 71.94 158 GLU A CA 1
ATOM 1263 C C . GLU A 1 158 ? -8.480 -22.716 -11.939 1.00 71.94 158 GLU A C 1
ATOM 1265 O O . GLU A 1 158 ? -8.017 -22.887 -10.812 1.00 71.94 158 GLU A O 1
ATOM 1270 N N . LYS A 1 159 ? -9.028 -23.704 -12.652 1.00 79.25 159 LYS A N 1
ATOM 1271 C CA . LYS A 1 159 ? -9.121 -25.102 -12.188 1.00 79.25 159 LYS A CA 1
ATOM 1272 C C . LYS A 1 159 ? -8.214 -26.042 -12.982 1.00 79.25 159 LYS A C 1
ATOM 1274 O O . LYS A 1 159 ? -8.051 -27.197 -12.598 1.00 79.25 159 LYS A O 1
ATOM 1279 N N . ASP A 1 160 ? -7.636 -25.568 -14.083 1.00 85.12 160 ASP A N 1
ATOM 1280 C CA . ASP A 1 160 ? -6.695 -26.332 -14.893 1.00 85.12 160 ASP A CA 1
ATOM 1281 C C . ASP A 1 160 ? -5.314 -26.359 -14.223 1.00 85.12 160 ASP A C 1
ATOM 1283 O O . ASP A 1 160 ? -4.584 -25.365 -14.205 1.00 85.12 160 ASP A O 1
ATOM 1287 N N . PHE A 1 161 ? -4.937 -27.524 -13.693 1.00 84.69 161 PHE A N 1
ATOM 1288 C CA . PHE A 1 161 ? -3.649 -27.731 -13.031 1.00 84.69 161 PHE A CA 1
ATOM 1289 C C . PHE A 1 161 ? -2.444 -27.386 -13.913 1.00 84.69 161 PHE A C 1
ATOM 1291 O O . PHE A 1 161 ?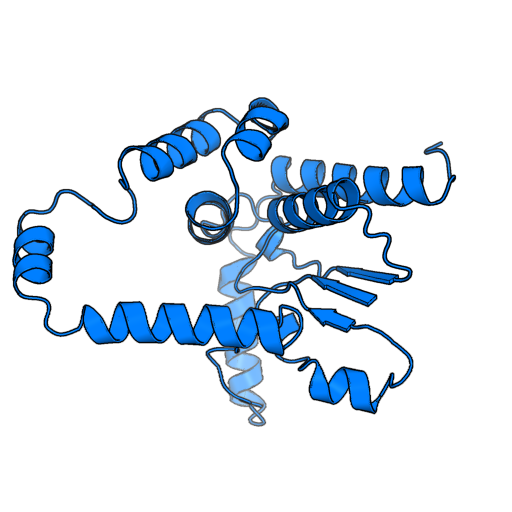 -1.461 -26.851 -13.400 1.00 84.69 161 PHE A O 1
ATOM 1298 N N . GLY A 1 162 ? -2.513 -27.639 -15.225 1.00 87.50 162 GLY A N 1
ATOM 1299 C CA . GLY A 1 162 ? -1.430 -27.312 -16.150 1.00 87.50 162 GLY A CA 1
ATOM 1300 C C . GLY A 1 162 ? -1.226 -25.802 -16.261 1.00 87.50 162 GLY A C 1
ATOM 1301 O O . GLY A 1 162 ? -0.099 -25.316 -16.154 1.00 87.50 162 GLY A O 1
ATOM 1302 N N . LYS A 1 163 ? -2.320 -25.040 -16.372 1.00 83.62 163 LYS A N 1
ATOM 1303 C CA . LYS A 1 163 ? -2.273 -23.567 -16.396 1.00 83.62 163 LYS A CA 1
ATOM 1304 C C . LYS A 1 163 ? -1.844 -22.971 -15.061 1.00 83.62 163 LYS A C 1
ATOM 1306 O O . LYS A 1 163 ? -1.077 -22.008 -15.047 1.00 83.62 163 LYS A O 1
ATOM 1311 N N . ILE A 1 164 ? -2.301 -23.541 -13.943 1.00 83.50 164 ILE A N 1
ATOM 1312 C CA . ILE A 1 164 ? -1.867 -23.125 -12.601 1.00 83.50 164 ILE A CA 1
ATOM 1313 C C . ILE A 1 164 ? -0.355 -23.311 -12.471 1.00 83.50 164 ILE A C 1
ATOM 1315 O O . ILE A 1 164 ? 0.342 -22.386 -12.053 1.00 83.50 164 ILE A O 1
ATOM 1319 N N . GLN A 1 165 ? 0.166 -24.473 -12.876 1.00 85.81 165 GLN A N 1
ATOM 1320 C CA . GLN A 1 165 ? 1.595 -24.767 -12.822 1.00 85.81 165 GLN A CA 1
ATOM 1321 C C . GLN A 1 165 ? 2.407 -23.838 -13.733 1.00 85.81 165 GLN A C 1
ATOM 1323 O O . GLN A 1 165 ? 3.428 -23.297 -13.308 1.00 85.81 165 GLN A O 1
ATOM 1328 N N . GLU A 1 166 ? 1.948 -23.593 -14.961 1.00 88.06 166 GLU A N 1
ATOM 1329 C CA . GLU A 1 166 ? 2.610 -22.666 -15.882 1.00 88.06 166 GLU A CA 1
ATOM 1330 C C . GLU A 1 166 ? 2.626 -21.231 -15.330 1.00 88.06 166 GLU A C 1
ATOM 1332 O O . GLU A 1 166 ? 3.659 -20.556 -15.353 1.00 88.06 166 GLU A O 1
ATOM 1337 N N . SER A 1 167 ? 1.499 -20.766 -14.785 1.00 82.50 167 SER A N 1
ATOM 1338 C CA . SER A 1 167 ? 1.399 -19.450 -14.152 1.00 82.50 167 SER A CA 1
ATOM 1339 C C . SER A 1 167 ? 2.304 -19.343 -12.924 1.00 82.50 167 SER A C 1
ATOM 1341 O O . SER A 1 167 ? 2.972 -18.322 -12.732 1.00 82.50 167 SER A O 1
ATOM 1343 N N . ALA A 1 168 ? 2.386 -20.399 -12.110 1.00 83.88 168 ALA A N 1
ATOM 1344 C CA . ALA A 1 168 ? 3.297 -20.467 -10.974 1.00 83.88 168 ALA A CA 1
ATOM 1345 C C . ALA A 1 168 ? 4.761 -20.380 -11.428 1.00 83.88 168 ALA A C 1
ATOM 1347 O O . ALA A 1 168 ? 5.504 -19.552 -10.907 1.00 83.88 168 ALA A O 1
ATOM 1348 N N . HIS A 1 169 ? 5.169 -21.140 -12.450 1.00 86.88 169 HIS A N 1
ATOM 1349 C CA . HIS A 1 169 ? 6.521 -21.061 -13.014 1.00 86.88 169 HIS A CA 1
ATOM 1350 C C . HIS A 1 169 ? 6.848 -19.661 -13.552 1.00 86.88 169 HIS A C 1
ATOM 1352 O O . HIS A 1 169 ? 7.926 -19.137 -13.272 1.00 86.88 169 HIS A O 1
ATOM 1358 N N . LYS A 1 170 ? 5.914 -19.018 -14.267 1.00 84.38 170 LYS A N 1
ATOM 1359 C CA . LYS A 1 170 ? 6.076 -17.630 -14.737 1.00 84.38 170 LYS A CA 1
ATOM 1360 C C . LYS A 1 170 ? 6.233 -16.655 -13.576 1.00 84.38 170 LYS A C 1
ATOM 1362 O O . LYS A 1 170 ? 7.107 -15.796 -13.612 1.00 84.38 170 LYS A O 1
ATOM 1367 N N . THR A 1 171 ? 5.414 -16.808 -12.539 1.00 81.00 171 THR A N 1
ATOM 1368 C CA . THR A 1 171 ? 5.449 -15.963 -11.340 1.00 81.00 171 THR A CA 1
ATOM 1369 C C . THR A 1 171 ? 6.777 -16.124 -10.613 1.00 81.00 171 THR A C 1
ATOM 1371 O O . THR A 1 171 ? 7.416 -15.131 -10.272 1.00 81.00 171 THR A O 1
ATOM 1374 N N . VAL A 1 172 ? 7.244 -17.365 -10.451 1.00 82.75 172 VAL A N 1
ATOM 1375 C CA . VAL A 1 172 ? 8.537 -17.655 -9.834 1.00 82.75 172 VAL A CA 1
ATOM 1376 C C . VAL A 1 172 ? 9.671 -17.044 -10.653 1.00 82.75 172 VAL A C 1
ATOM 1378 O O . VAL A 1 172 ? 10.487 -16.312 -10.100 1.00 82.75 172 VAL A O 1
ATOM 1381 N N . GLY A 1 173 ? 9.684 -17.273 -11.969 1.00 80.12 173 GLY A N 1
ATOM 1382 C CA . GLY A 1 173 ? 10.683 -16.723 -12.889 1.00 80.12 173 GLY A CA 1
ATOM 1383 C C . GLY A 1 173 ? 10.650 -15.196 -13.016 1.00 80.12 173 GLY A C 1
ATOM 1384 O O . GLY A 1 173 ? 11.648 -14.585 -13.384 1.00 80.12 173 GLY A O 1
ATOM 1385 N N . TRP A 1 174 ? 9.531 -14.558 -12.684 1.00 79.88 174 TRP A N 1
ATOM 1386 C CA . TRP A 1 174 ? 9.419 -13.105 -12.657 1.00 79.88 174 TRP A CA 1
ATOM 1387 C C . TRP A 1 174 ? 9.886 -12.503 -11.323 1.00 79.88 174 TRP A C 1
ATOM 1389 O O . TRP A 1 174 ? 10.668 -11.550 -11.320 1.00 79.88 174 TRP A O 1
ATOM 1399 N N . ILE A 1 175 ? 9.425 -13.052 -10.193 1.00 78.94 175 ILE A N 1
ATOM 1400 C CA . ILE A 1 175 ? 9.634 -12.468 -8.859 1.00 78.94 175 ILE A CA 1
ATOM 1401 C C . ILE A 1 175 ? 11.044 -12.739 -8.333 1.00 78.94 175 ILE A C 1
ATOM 1403 O O . ILE A 1 175 ? 11.702 -11.817 -7.847 1.00 78.94 175 ILE A O 1
ATOM 1407 N N . TYR A 1 176 ? 11.507 -1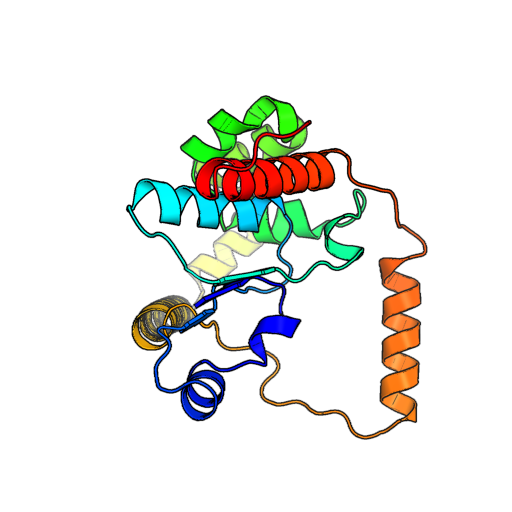3.989 -8.398 1.00 80.19 176 TYR A N 1
ATOM 1408 C CA . TYR A 1 176 ? 12.675 -14.427 -7.628 1.00 80.19 176 TYR A CA 1
ATOM 1409 C C . TYR A 1 176 ? 14.036 -14.203 -8.304 1.00 80.19 176 TYR A C 1
ATOM 1411 O O . TYR A 1 176 ? 14.970 -13.847 -7.589 1.00 80.19 176 TYR A O 1
ATOM 1419 N N . PRO A 1 177 ? 14.208 -14.323 -9.638 1.00 84.31 177 PRO A N 1
ATOM 1420 C CA . PRO A 1 177 ? 15.525 -14.159 -10.262 1.00 84.31 177 PRO A CA 1
ATOM 1421 C C . PRO A 1 177 ? 16.143 -12.771 -10.095 1.00 84.31 177 PRO A C 1
ATOM 1423 O O . PRO A 1 177 ? 17.361 -12.635 -10.073 1.00 84.31 177 PRO A O 1
ATOM 1426 N N . SER A 1 178 ? 15.308 -11.737 -9.973 1.00 84.88 178 SER A N 1
ATOM 1427 C CA . SER A 1 178 ? 15.752 -10.361 -9.728 1.00 84.88 178 SER A CA 1
ATOM 1428 C C . SER A 1 178 ? 15.581 -9.939 -8.270 1.00 84.88 178 SER A C 1
ATOM 1430 O O . SER A 1 178 ? 15.662 -8.748 -7.969 1.00 84.88 178 SER A O 1
ATOM 1432 N N . TYR A 1 179 ? 15.303 -10.875 -7.360 1.00 90.06 179 TYR A N 1
ATOM 1433 C CA . TYR A 1 179 ? 15.029 -10.531 -5.976 1.00 90.06 179 TYR A CA 1
ATOM 1434 C C . TYR A 1 179 ? 16.272 -9.966 -5.293 1.00 90.06 179 TYR A C 1
ATOM 1436 O O . TYR A 1 179 ? 17.300 -10.628 -5.171 1.00 90.06 179 TYR A O 1
ATOM 1444 N N . ALA A 1 180 ? 16.143 -8.741 -4.798 1.00 92.81 180 ALA A N 1
ATOM 1445 C CA . ALA A 1 180 ? 17.071 -8.165 -3.842 1.00 92.81 180 ALA A CA 1
ATOM 1446 C C . ALA A 1 180 ? 16.259 -7.594 -2.678 1.00 92.81 180 ALA A C 1
ATOM 1448 O O . ALA A 1 180 ? 15.276 -6.895 -2.932 1.00 92.81 180 ALA A O 1
ATOM 1449 N N . PRO A 1 181 ? 16.637 -7.844 -1.414 1.00 93.31 181 PRO A N 1
ATOM 1450 C CA . PRO A 1 181 ? 15.899 -7.310 -0.280 1.00 93.31 181 PRO A CA 1
ATOM 1451 C C . PRO A 1 181 ? 15.883 -5.778 -0.324 1.00 93.31 181 PRO A C 1
ATOM 1453 O O . PRO A 1 181 ? 16.867 -5.141 -0.702 1.00 93.31 181 PRO A O 1
ATOM 1456 N N . SER A 1 182 ? 14.755 -5.188 0.061 1.00 94.50 182 SER A N 1
ATOM 1457 C CA . SER A 1 182 ? 14.546 -3.745 0.162 1.00 94.50 182 SER A CA 1
ATOM 1458 C C . SER A 1 182 ? 14.647 -3.302 1.620 1.00 94.50 182 SER A C 1
ATOM 1460 O O . SER A 1 182 ? 13.649 -3.406 2.339 1.00 94.50 182 SER A O 1
ATOM 1462 N N . PRO A 1 183 ? 15.800 -2.768 2.079 1.00 95.56 183 PRO A N 1
ATOM 1463 C CA . PRO A 1 183 ? 15.950 -2.303 3.459 1.00 95.56 183 PRO A CA 1
ATOM 1464 C C . PRO A 1 183 ? 14.870 -1.292 3.849 1.00 95.56 183 PRO A C 1
ATOM 1466 O O . PRO A 1 183 ? 14.330 -1.361 4.942 1.00 95.56 183 PRO A O 1
ATOM 1469 N N . MET A 1 184 ? 14.479 -0.429 2.907 1.00 95.94 184 MET A N 1
ATOM 1470 C CA . MET A 1 184 ? 13.390 0.534 3.074 1.00 95.94 184 MET A CA 1
ATOM 1471 C C . MET A 1 184 ?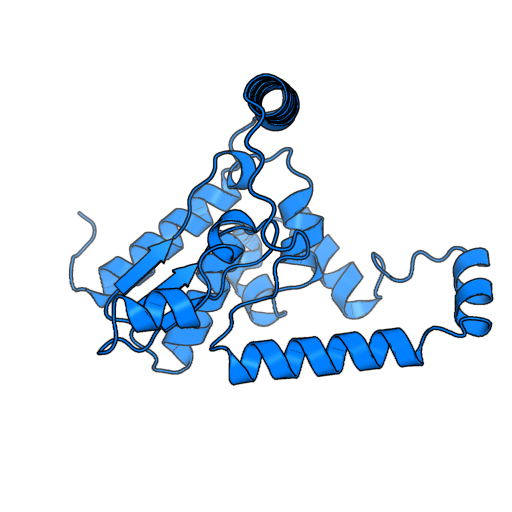 12.060 -0.145 3.443 1.00 95.94 184 MET A C 1
ATOM 1473 O O . MET A 1 184 ? 11.398 0.289 4.379 1.00 95.94 184 MET A O 1
ATOM 1477 N N . GLN A 1 185 ? 11.641 -1.195 2.724 1.00 95.56 185 GLN A N 1
ATOM 1478 C CA . GLN A 1 185 ? 10.356 -1.851 3.016 1.00 95.56 185 GLN A CA 1
ATOM 1479 C C . GLN A 1 185 ? 10.411 -2.651 4.322 1.00 95.56 185 GLN A C 1
ATOM 1481 O O . GLN A 1 185 ? 9.425 -2.665 5.054 1.00 95.56 185 GLN A O 1
ATOM 1486 N N . TYR A 1 186 ? 11.562 -3.243 4.659 1.00 96.50 186 TYR A N 1
ATOM 1487 C CA . TYR A 1 186 ? 11.768 -3.850 5.977 1.00 96.50 186 TYR A CA 1
ATOM 1488 C C . TYR A 1 186 ? 11.711 -2.814 7.103 1.00 96.50 186 TYR A C 1
ATOM 1490 O O . TYR A 1 186 ? 11.079 -3.067 8.122 1.00 96.50 186 TYR A O 1
ATOM 1498 N N . GLU A 1 187 ? 12.295 -1.630 6.912 1.00 97.50 187 GLU A N 1
ATOM 1499 C CA . GLU A 1 187 ? 12.224 -0.553 7.900 1.00 97.50 187 GLU A CA 1
ATOM 1500 C C . GLU A 1 187 ? 10.777 -0.087 8.114 1.00 97.50 187 GLU A C 1
ATOM 1502 O O . GLU A 1 187 ? 10.343 0.072 9.252 1.00 97.50 187 GLU A O 1
ATOM 1507 N N . PHE A 1 188 ? 9.995 0.076 7.042 1.00 97.31 188 PHE A N 1
ATOM 1508 C CA . PHE A 1 188 ? 8.564 0.367 7.165 1.00 97.31 188 PHE A CA 1
ATOM 1509 C C . PHE A 1 188 ? 7.805 -0.743 7.889 1.00 97.31 188 PHE A C 1
ATOM 1511 O O . PHE A 1 188 ? 6.960 -0.446 8.730 1.00 97.31 188 PHE A O 1
ATOM 1518 N N . TYR A 1 189 ? 8.129 -2.006 7.613 1.00 96.19 189 TYR A N 1
ATOM 1519 C CA . TYR A 1 189 ? 7.517 -3.132 8.309 1.00 96.19 189 TYR A CA 1
ATOM 1520 C C . TYR A 1 189 ? 7.851 -3.134 9.806 1.00 96.19 189 TYR A C 1
ATOM 1522 O O . TYR A 1 189 ? 6.963 -3.325 10.630 1.00 96.19 189 TYR A O 1
ATOM 1530 N N . GLN A 1 190 ? 9.092 -2.817 10.181 1.00 96.31 190 GLN A N 1
ATOM 1531 C CA . GLN A 1 190 ? 9.467 -2.667 11.587 1.00 96.31 190 GLN A CA 1
ATOM 1532 C C . GLN A 1 190 ? 8.682 -1.540 12.271 1.00 96.31 190 GLN A C 1
ATOM 1534 O O . GLN A 1 190 ? 8.229 -1.705 13.399 1.00 96.31 190 GLN A O 1
ATOM 1539 N N . LYS A 1 191 ? 8.472 -0.407 11.590 1.00 96.62 191 LYS A N 1
ATOM 1540 C CA . LYS A 1 191 ? 7.649 0.693 12.123 1.00 96.62 191 LYS A CA 1
ATOM 1541 C C . LYS A 1 191 ? 6.194 0.273 12.337 1.00 96.62 191 LYS A C 1
ATOM 1543 O O . LYS A 1 191 ? 5.601 0.692 13.323 1.00 96.62 191 LYS A O 1
ATOM 1548 N N . ILE A 1 192 ? 5.639 -0.563 11.454 1.00 95.81 192 ILE A N 1
ATOM 1549 C CA . ILE A 1 192 ? 4.307 -1.156 11.650 1.00 95.81 192 ILE A CA 1
ATOM 1550 C C . ILE A 1 192 ? 4.291 -1.987 12.929 1.00 95.81 192 ILE A C 1
ATOM 1552 O O . ILE A 1 192 ? 3.424 -1.777 13.767 1.00 95.81 192 ILE A O 1
ATOM 1556 N N . LEU A 1 193 ? 5.252 -2.898 13.096 1.00 94.12 193 LEU A N 1
ATOM 1557 C CA . LEU A 1 193 ? 5.320 -3.745 14.288 1.00 94.12 193 LEU A CA 1
ATOM 1558 C C . LEU A 1 193 ? 5.412 -2.901 15.563 1.00 94.12 193 LEU A C 1
ATOM 1560 O O . LEU A 1 193 ? 4.632 -3.119 16.482 1.00 94.12 193 LEU A O 1
ATOM 1564 N N . ASN A 1 194 ? 6.285 -1.891 15.584 1.00 93.62 194 ASN A N 1
ATOM 1565 C CA . ASN A 1 194 ? 6.423 -0.996 16.733 1.00 93.62 194 ASN A CA 1
ATOM 1566 C C . ASN A 1 194 ? 5.116 -0.247 17.035 1.00 93.62 194 ASN A C 1
ATOM 1568 O O . ASN A 1 194 ? 4.683 -0.231 18.180 1.00 93.62 194 ASN A O 1
ATOM 1572 N N . LEU A 1 195 ? 4.450 0.305 16.013 1.00 91.50 195 LEU A N 1
ATOM 1573 C CA . LEU A 1 195 ? 3.168 1.002 16.174 1.00 91.50 195 LEU A CA 1
ATOM 1574 C C . LEU A 1 195 ? 2.093 0.097 16.800 1.00 91.50 195 LEU A C 1
ATOM 1576 O O . LEU A 1 195 ? 1.275 0.559 17.593 1.00 91.50 195 LEU A O 1
ATOM 1580 N N . LEU A 1 196 ? 2.072 -1.183 16.424 1.00 89.50 196 LEU A N 1
ATOM 1581 C CA . LEU A 1 196 ? 1.104 -2.150 16.942 1.00 89.50 196 LEU A CA 1
ATOM 1582 C C . LEU A 1 196 ? 1.466 -2.646 18.350 1.00 89.50 196 LEU A C 1
ATOM 1584 O O . LEU A 1 196 ? 0.568 -2.837 19.165 1.00 89.50 196 LEU A O 1
ATOM 1588 N N . LEU A 1 197 ? 2.755 -2.807 18.660 1.00 86.19 197 LEU A N 1
ATOM 1589 C CA . LEU A 1 197 ? 3.234 -3.229 19.983 1.00 86.19 197 LEU A CA 1
ATOM 1590 C C . LEU A 1 197 ? 3.082 -2.130 21.039 1.00 86.19 197 LEU A C 1
ATOM 1592 O O . LEU A 1 197 ? 2.560 -2.394 22.121 1.00 86.19 197 LEU A O 1
ATOM 1596 N N . GLU A 1 198 ? 3.446 -0.886 20.708 1.00 79.19 198 GLU A N 1
ATOM 1597 C CA . GLU A 1 198 ? 3.268 0.276 21.592 1.00 79.19 198 GLU A CA 1
ATOM 1598 C C . GLU A 1 198 ? 1.798 0.453 21.998 1.00 79.19 198 GLU A C 1
ATOM 1600 O O . GLU A 1 198 ? 1.498 0.780 23.146 1.00 79.19 198 GLU A O 1
ATOM 1605 N N . LYS A 1 199 ? 0.868 0.168 21.078 1.00 68.44 199 LYS A N 1
ATOM 1606 C CA . LYS A 1 199 ? -0.574 0.183 21.352 1.00 68.44 199 LYS A CA 1
ATOM 1607 C C . LYS A 1 199 ? -1.042 -0.942 22.274 1.00 68.44 199 LYS A C 1
ATOM 1609 O O . LYS A 1 199 ? -2.002 -0.743 23.014 1.00 68.44 199 LYS A O 1
ATOM 1614 N N . ASN A 1 200 ? -0.379 -2.094 22.240 1.00 64.81 200 ASN A N 1
ATOM 1615 C CA . ASN A 1 200 ? -0.732 -3.257 23.052 1.00 64.81 200 ASN A CA 1
ATOM 1616 C C . ASN A 1 200 ? -0.023 -3.277 24.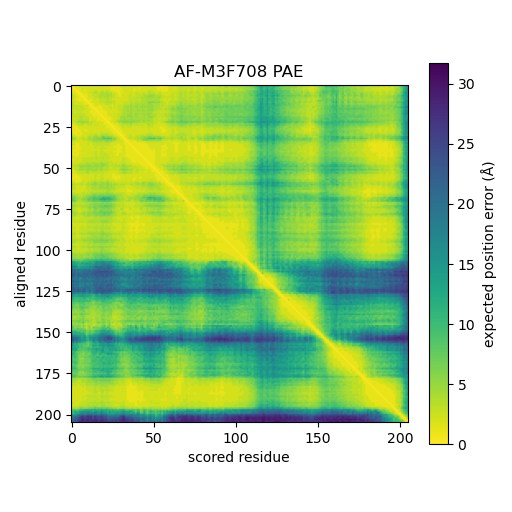417 1.00 64.81 200 ASN A C 1
ATOM 1618 O O . ASN A 1 200 ? -0.263 -4.180 25.213 1.00 64.81 200 ASN A O 1
ATOM 1622 N N . GLY A 1 201 ? 0.818 -2.279 24.713 1.00 59.28 201 GLY A N 1
ATOM 1623 C CA . GLY A 1 201 ? 1.515 -2.166 25.995 1.00 59.28 201 GLY A CA 1
ATOM 1624 C C . GLY A 1 201 ? 2.660 -3.165 26.184 1.00 59.28 201 GLY A C 1
ATOM 1625 O O . GLY A 1 201 ? 3.134 -3.323 27.307 1.00 59.28 201 GLY A O 1
ATOM 1626 N N . GLU A 1 202 ? 3.123 -3.823 25.117 1.00 51.41 202 GLU A N 1
ATOM 1627 C CA . GLU A 1 202 ? 4.284 -4.714 25.171 1.00 51.41 202 GLU A CA 1
ATOM 1628 C C . GLU A 1 202 ? 5.554 -3.930 24.795 1.00 51.41 202 GLU A C 1
ATOM 1630 O O . GLU A 1 202 ? 5.694 -3.502 23.646 1.00 51.41 202 GLU A O 1
ATOM 1635 N N . PRO A 1 203 ? 6.490 -3.690 25.735 1.00 42.31 203 PRO A N 1
ATOM 1636 C CA . PRO A 1 203 ? 7.742 -3.026 25.405 1.00 42.31 203 PRO A CA 1
ATOM 1637 C C . PRO A 1 203 ? 8.622 -3.950 24.555 1.00 42.31 203 PRO A C 1
ATOM 1639 O O . PRO A 1 203 ? 8.820 -5.116 24.895 1.00 42.31 203 PRO A O 1
ATOM 1642 N N . CYS A 1 204 ? 9.196 -3.415 23.474 1.00 48.31 204 CYS A N 1
ATOM 1643 C CA . CYS A 1 204 ? 10.266 -4.086 22.736 1.00 48.31 204 CYS A CA 1
ATOM 1644 C C . CYS A 1 204 ? 11.483 -4.267 23.658 1.00 48.31 204 CYS A C 1
ATOM 1646 O O . CYS A 1 204 ? 12.103 -3.278 24.054 1.00 48.31 204 CYS A O 1
ATOM 1648 N N . SER A 1 205 ? 11.798 -5.518 24.004 1.00 37.38 205 SER A N 1
ATOM 1649 C CA . SER A 1 205 ? 13.025 -5.927 24.705 1.00 37.38 205 SER A CA 1
ATOM 1650 C C . SER A 1 205 ? 14.231 -5.968 23.778 1.00 37.38 205 SER A C 1
ATOM 1652 O O . SER A 1 205 ? 14.069 -6.549 22.678 1.00 37.38 205 SER A O 1
#

Nearest PDB structures (foldseek):
  2d4a-assembly1_D  TM=3.320E-01  e=8.602E-01  Aeropyrum pernix
  1ur5-assembly1_C-2  TM=2.727E-01  e=5.617E+00  Chloroflexus aurantiacus
  4cl3-assembly1_A  TM=3.088E-01  e=8.468E+00  Chloroflexus aurantiacus Y-400-fl
  4plv-assembly1_A  TM=3.110E-01  e=9.522E+00  Apicomplexa
  4plt-assembly1_B  TM=2.812E-01  e=7.531E+00  Apicomplexa

Sequence (205 aa):
MILMGSSRMLYFQNSDLQAFYPDWDIYNLSSAVTTPAYYLYFLEGLANGGVNPDLIVIESDPFQFNKNSTTFKKSNLANSFDPIFILKYAWTLGKENVNYYFANFLFGVSYNKPYIGNVIKRLKNENFEIGELLKTMTIATLKTDKGNAISPAGAYVEKDFGKIQESAHKTVGWIYPSYAPSPMQYEFYQKILNLLLEKNGEPCS

Mean predicted aligned error: 7.96 Å